Protein AF-A0A661NMM9-F1 (afdb_monomer)

Structure (mmCIF, N/CA/C/O backbone):
data_AF-A0A661NMM9-F1
#
_entry.id   AF-A0A661NMM9-F1
#
loop_
_atom_site.group_PDB
_atom_site.id
_atom_site.type_symbol
_atom_site.label_atom_id
_atom_site.label_alt_id
_atom_site.label_comp_id
_atom_site.label_asym_id
_atom_site.label_entity_id
_atom_site.label_seq_id
_atom_site.pdbx_PDB_ins_code
_atom_site.Cartn_x
_atom_site.Cartn_y
_atom_site.Cartn_z
_atom_site.occupancy
_atom_site.B_iso_or_equiv
_atom_site.auth_seq_id
_atom_site.auth_comp_id
_atom_site.auth_asym_id
_atom_site.auth_atom_id
_atom_site.pdbx_PDB_model_num
ATOM 1 N N . MET A 1 1 ? 2.163 -15.693 -20.173 1.00 77.44 1 MET A N 1
ATOM 2 C CA . MET A 1 1 ? 2.898 -14.976 -19.115 1.00 77.44 1 MET A CA 1
ATOM 3 C C . MET A 1 1 ? 3.856 -15.951 -18.454 1.00 77.44 1 MET A C 1
ATOM 5 O O . MET A 1 1 ? 3.401 -17.013 -18.047 1.00 77.44 1 MET A O 1
ATOM 9 N N . ILE A 1 2 ? 5.160 -15.659 -18.454 1.00 89.50 2 ILE A N 1
ATOM 10 C CA . ILE A 1 2 ? 6.196 -16.563 -17.909 1.00 89.50 2 ILE A CA 1
ATOM 11 C C . ILE A 1 2 ? 6.726 -16.113 -16.542 1.00 89.50 2 ILE A C 1
ATOM 13 O O . ILE A 1 2 ? 7.313 -16.920 -15.826 1.00 89.50 2 ILE A O 1
ATOM 17 N N . HIS A 1 3 ? 6.522 -14.840 -16.192 1.00 94.38 3 HIS A N 1
ATOM 18 C CA . HIS A 1 3 ? 6.860 -14.267 -14.897 1.00 94.38 3 HIS A CA 1
ATOM 19 C C . HIS A 1 3 ? 6.003 -13.025 -14.637 1.00 94.38 3 HIS A C 1
ATOM 21 O O . HIS A 1 3 ? 5.767 -12.258 -15.570 1.00 94.38 3 HIS A O 1
ATOM 27 N N . GLU A 1 4 ? 5.552 -12.840 -13.400 1.00 95.94 4 GLU A N 1
ATOM 28 C CA . GLU A 1 4 ? 4.813 -11.653 -12.960 1.00 95.94 4 GLU A CA 1
ATOM 29 C C . GLU A 1 4 ? 5.260 -11.269 -11.547 1.00 95.94 4 GLU A C 1
ATOM 31 O O . GLU A 1 4 ? 5.395 -12.129 -10.674 1.00 95.94 4 GLU A O 1
ATOM 36 N N . VAL A 1 5 ? 5.501 -9.978 -11.332 1.00 97.06 5 VAL A N 1
ATOM 37 C CA . VAL A 1 5 ? 5.900 -9.413 -10.040 1.00 97.06 5 VAL A CA 1
ATOM 38 C C . VAL A 1 5 ? 4.722 -8.635 -9.473 1.00 97.06 5 VAL A C 1
ATOM 40 O O . VAL A 1 5 ? 4.154 -7.800 -10.170 1.00 97.06 5 VAL A O 1
ATOM 43 N N . ASN A 1 6 ? 4.383 -8.885 -8.207 1.00 97.44 6 ASN A N 1
ATOM 44 C CA . ASN A 1 6 ? 3.242 -8.280 -7.515 1.00 97.44 6 ASN A CA 1
ATOM 45 C C . ASN A 1 6 ? 1.919 -8.436 -8.287 1.00 97.44 6 ASN A C 1
ATOM 47 O O . ASN A 1 6 ? 1.242 -7.440 -8.550 1.00 97.44 6 ASN A O 1
ATOM 51 N N . PRO A 1 7 ? 1.524 -9.675 -8.634 1.00 97.12 7 PRO A N 1
ATOM 52 C CA . PRO A 1 7 ? 0.256 -9.920 -9.311 1.00 97.12 7 PRO A CA 1
ATOM 53 C C . PRO A 1 7 ? -0.927 -9.414 -8.475 1.00 97.12 7 PRO A C 1
ATOM 55 O O . PRO A 1 7 ? -1.023 -9.685 -7.271 1.00 97.12 7 PRO A O 1
ATOM 58 N N . TYR A 1 8 ? -1.856 -8.708 -9.120 1.00 94.88 8 TYR A N 1
ATOM 59 C CA . TYR A 1 8 ? -3.091 -8.231 -8.497 1.00 94.88 8 TYR A CA 1
ATOM 60 C C . TYR A 1 8 ? -4.261 -9.145 -8.861 1.00 94.88 8 TYR A C 1
ATOM 62 O O . TYR A 1 8 ? -4.575 -9.343 -10.034 1.00 94.88 8 TYR A O 1
ATOM 70 N N . ASP A 1 9 ? -4.950 -9.684 -7.859 1.00 95.06 9 ASP A N 1
ATOM 71 C CA . ASP A 1 9 ? -6.145 -10.490 -8.076 1.00 95.06 9 ASP A CA 1
ATOM 72 C C . ASP A 1 9 ? -7.380 -9.584 -8.066 1.00 95.06 9 ASP A C 1
ATOM 74 O O . ASP A 1 9 ? -7.829 -9.122 -7.017 1.00 95.06 9 ASP A O 1
ATOM 78 N N . LEU A 1 10 ? -7.952 -9.332 -9.246 1.00 90.62 10 LEU A N 1
ATOM 79 C CA . LEU A 1 10 ? -9.173 -8.532 -9.395 1.00 90.62 10 LEU A CA 1
ATOM 80 C C . LEU A 1 10 ? -10.390 -9.177 -8.719 1.00 90.62 10 LEU A C 1
ATOM 82 O O . LEU A 1 10 ? -11.298 -8.471 -8.290 1.00 90.62 10 LEU A O 1
ATOM 86 N N . GLY A 1 11 ? -10.434 -10.505 -8.605 1.00 92.12 11 GLY A N 1
ATOM 87 C CA . GLY A 1 11 ? -11.502 -11.221 -7.913 1.00 92.12 11 GLY A CA 1
ATOM 88 C C . GLY A 1 11 ? -11.416 -11.037 -6.401 1.00 92.12 11 GLY A C 1
ATOM 89 O O . GLY A 1 11 ? -12.442 -10.855 -5.752 1.00 92.12 11 GLY A O 1
ATOM 90 N N . ALA A 1 12 ? -10.210 -10.999 -5.845 1.00 93.75 12 ALA A N 1
ATOM 91 C CA . ALA A 1 12 ? -9.977 -10.753 -4.432 1.00 93.75 12 ALA A CA 1
ATOM 92 C C . ALA A 1 12 ? -9.911 -9.258 -4.087 1.00 93.75 12 ALA A C 1
ATOM 94 O O . ALA A 1 12 ? -10.231 -8.903 -2.959 1.00 93.75 12 ALA A O 1
ATOM 95 N N . GLY A 1 13 ? -9.523 -8.379 -5.011 1.00 93.62 13 GLY A N 1
ATOM 96 C CA . GLY A 1 13 ? -9.307 -6.952 -4.754 1.00 93.62 13 GLY A CA 1
ATOM 97 C C . GLY A 1 13 ? -8.027 -6.653 -3.964 1.00 93.62 13 GLY A C 1
ATOM 98 O O . GLY A 1 13 ? -7.989 -5.679 -3.212 1.00 93.62 13 GLY A O 1
ATOM 99 N N . THR A 1 14 ? -7.002 -7.500 -4.089 1.00 95.50 14 THR A N 1
ATOM 100 C CA . THR A 1 14 ? -5.705 -7.337 -3.412 1.00 95.50 14 THR A CA 1
ATOM 101 C C . THR A 1 14 ? -4.573 -8.022 -4.184 1.00 95.50 14 THR A C 1
ATOM 103 O O . THR A 1 14 ? -4.815 -8.793 -5.114 1.00 95.50 14 THR A O 1
ATOM 106 N N . LEU A 1 15 ? -3.330 -7.741 -3.791 1.00 96.81 15 LEU A N 1
ATOM 107 C CA . LEU A 1 15 ? -2.142 -8.432 -4.280 1.00 96.81 15 LEU A CA 1
ATOM 108 C C . LEU A 1 15 ? -2.111 -9.884 -3.790 1.00 96.81 15 LEU A C 1
ATOM 110 O O . LEU A 1 15 ? -2.515 -10.195 -2.664 1.00 96.81 15 LEU A O 1
ATOM 114 N N . LYS A 1 16 ? -1.585 -10.776 -4.628 1.00 97.88 16 LYS A N 1
ATOM 115 C CA . LYS A 1 16 ? -1.334 -12.171 -4.251 1.00 97.88 16 LYS A CA 1
ATOM 116 C C . LYS A 1 16 ? 0.004 -12.283 -3.524 1.00 97.88 16 LYS A C 1
ATOM 118 O O . LYS A 1 16 ? 0.933 -11.517 -3.776 1.00 97.88 16 LYS A O 1
ATOM 123 N N . GLY A 1 17 ? 0.115 -13.275 -2.647 1.00 97.38 17 GLY A N 1
ATOM 124 C CA . GLY A 1 17 ? 1.359 -13.588 -1.946 1.00 97.38 17 GLY A CA 1
ATOM 125 C C . GLY A 1 17 ? 1.731 -12.629 -0.821 1.00 97.38 17 GLY A C 1
ATOM 126 O O . GLY A 1 17 ? 2.881 -12.655 -0.381 1.00 97.38 17 GLY A O 1
ATOM 127 N N . LEU A 1 18 ? 0.797 -11.804 -0.338 1.00 95.75 18 LEU A N 1
ATOM 128 C CA . LEU A 1 18 ? 1.056 -10.971 0.833 1.00 95.75 18 LEU A CA 1
ATOM 129 C C . LEU A 1 18 ? 1.287 -11.857 2.070 1.00 95.75 18 LEU A C 1
ATOM 131 O O . LEU A 1 18 ? 0.681 -12.928 2.191 1.00 95.75 18 LEU A O 1
ATOM 135 N N . PRO A 1 19 ? 2.123 -11.422 3.032 1.00 92.25 19 PRO A N 1
ATOM 136 C CA . PRO A 1 19 ? 2.298 -12.145 4.284 1.00 92.25 19 PRO A CA 1
ATOM 137 C C . PRO A 1 19 ? 0.955 -12.362 4.989 1.00 92.25 19 PRO A C 1
ATOM 139 O O . PRO A 1 19 ? 0.232 -11.401 5.249 1.00 92.25 19 PRO A O 1
ATOM 142 N N . LEU A 1 20 ? 0.647 -13.605 5.374 1.00 90.06 20 LEU A N 1
ATOM 143 C CA . LEU A 1 20 ? -0.627 -13.947 6.029 1.00 90.06 20 LEU A CA 1
ATOM 144 C C . LEU A 1 20 ? -0.844 -13.212 7.359 1.00 90.06 20 LEU A C 1
ATOM 146 O O . LEU A 1 20 ? -1.978 -13.028 7.783 1.00 90.06 20 LEU A O 1
ATOM 150 N N . SER A 1 21 ? 0.232 -12.764 8.011 1.00 84.81 21 SER A N 1
ATOM 151 C CA . SER A 1 21 ? 0.154 -11.918 9.205 1.00 84.81 21 SER A CA 1
ATOM 152 C C . SER A 1 21 ? -0.333 -10.492 8.916 1.00 84.81 21 SER A C 1
ATOM 154 O O . SER A 1 21 ? -0.735 -9.803 9.845 1.00 84.81 21 SER A O 1
ATOM 156 N N . LYS A 1 22 ? -0.255 -10.033 7.660 1.00 83.88 22 LYS A N 1
ATOM 157 C CA . LYS A 1 22 ? -0.739 -8.722 7.195 1.00 83.88 22 LYS A CA 1
ATOM 158 C C . LYS A 1 22 ? -2.062 -8.834 6.432 1.00 83.88 22 LYS A C 1
ATOM 160 O O . LYS A 1 22 ? -2.917 -7.972 6.576 1.00 83.88 22 LYS A O 1
ATOM 165 N N . SER A 1 23 ? -2.215 -9.878 5.617 1.00 91.50 23 SER A N 1
ATOM 166 C CA . SER A 1 23 ? -3.409 -10.134 4.805 1.00 91.50 23 SER A CA 1
ATOM 167 C C . SER A 1 23 ? -3.736 -11.632 4.836 1.00 91.50 23 SER A C 1
ATOM 169 O O . SER A 1 23 ? -3.271 -12.391 3.981 1.00 91.50 23 SER A O 1
ATOM 171 N N . PRO A 1 24 ? -4.516 -12.097 5.833 1.00 90.94 24 PRO A N 1
ATOM 172 C CA . PRO A 1 24 ? -4.877 -13.510 5.972 1.00 90.94 24 PRO A CA 1
ATOM 173 C C . PRO A 1 24 ? -5.629 -14.077 4.761 1.00 90.94 24 PRO A C 1
ATOM 175 O O . PRO A 1 24 ? -5.630 -15.286 4.547 1.00 90.94 24 PRO A O 1
ATOM 178 N N . ASN A 1 25 ? -6.268 -13.201 3.980 1.00 93.75 25 ASN A N 1
ATOM 179 C CA . ASN A 1 25 ? -7.079 -13.549 2.817 1.00 93.75 25 ASN A CA 1
ATOM 180 C C . ASN A 1 25 ? -6.390 -13.233 1.479 1.00 93.75 25 ASN A C 1
ATOM 182 O O . ASN A 1 25 ? -7.051 -13.263 0.437 1.00 93.75 25 ASN A O 1
ATOM 186 N N . SER A 1 26 ? -5.089 -12.920 1.482 1.00 96.31 26 SER A N 1
ATOM 187 C CA . SER A 1 26 ? -4.335 -12.744 0.240 1.00 96.31 26 SER A CA 1
ATOM 188 C C . SER A 1 26 ? -4.297 -14.063 -0.542 1.00 96.31 26 SER A C 1
ATOM 190 O O . SER A 1 26 ? -3.955 -15.107 0.028 1.00 96.31 26 SER A O 1
ATOM 192 N N . PRO A 1 27 ? -4.648 -14.060 -1.840 1.00 97.62 27 PRO A N 1
ATOM 193 C CA . PRO A 1 27 ? -4.554 -15.262 -2.653 1.00 97.62 27 PRO A CA 1
ATOM 194 C C . PRO A 1 27 ? -3.102 -15.759 -2.748 1.00 97.62 27 PRO A C 1
ATOM 196 O O . PRO A 1 27 ? -2.169 -14.952 -2.753 1.00 97.62 27 PRO A O 1
ATOM 199 N N . PRO A 1 28 ? -2.870 -17.077 -2.860 1.00 97.19 28 PRO A N 1
ATOM 200 C CA . PRO A 1 28 ? -1.524 -17.609 -3.031 1.00 97.19 28 PRO A CA 1
ATOM 201 C C . PRO A 1 28 ? -0.952 -17.243 -4.407 1.00 97.19 28 PRO A C 1
ATOM 203 O O . PRO A 1 28 ? -1.693 -17.131 -5.385 1.00 97.19 28 PRO A O 1
ATOM 206 N N . LEU A 1 29 ? 0.375 -17.126 -4.495 1.00 98.06 29 LEU A N 1
ATOM 207 C CA . LEU A 1 29 ? 1.084 -16.967 -5.768 1.00 98.06 29 LEU A CA 1
ATOM 208 C C . LEU A 1 29 ? 0.914 -18.213 -6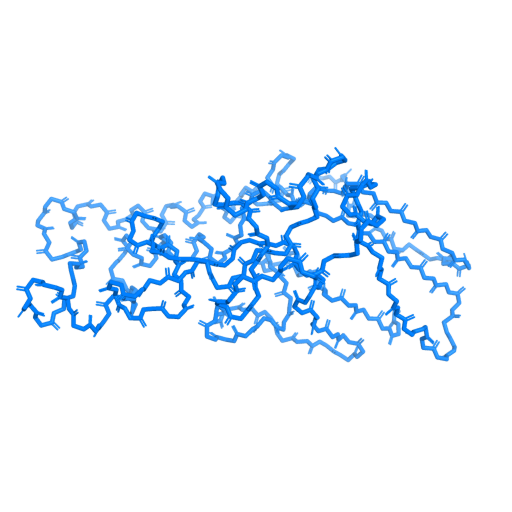.651 1.00 98.06 29 LEU A C 1
ATOM 210 O O . LEU A 1 29 ? 0.936 -19.350 -6.174 1.00 98.06 29 LEU A O 1
ATOM 214 N N . GLY A 1 30 ? 0.748 -17.982 -7.948 1.00 96.69 30 GLY A N 1
ATOM 215 C CA . GLY A 1 30 ? 0.760 -18.989 -9.000 1.00 96.69 30 GLY A CA 1
ATOM 216 C C . GLY A 1 30 ? 2.172 -19.335 -9.482 1.00 96.69 30 GLY A C 1
ATOM 217 O O . GLY A 1 30 ? 3.181 -18.827 -8.995 1.00 96.69 30 GLY A O 1
ATOM 218 N N . ALA A 1 31 ? 2.255 -20.219 -10.476 1.00 95.50 31 ALA A N 1
ATOM 219 C CA . ALA A 1 31 ? 3.530 -20.558 -11.101 1.00 95.50 31 ALA A CA 1
ATOM 220 C C . ALA A 1 31 ? 4.103 -19.352 -11.865 1.00 95.50 31 ALA A C 1
ATOM 222 O O . ALA A 1 31 ? 3.423 -18.776 -12.709 1.00 95.50 31 ALA A O 1
ATOM 223 N N . GLY A 1 32 ? 5.363 -19.004 -11.589 1.00 94.06 32 GLY A N 1
ATOM 224 C CA . GLY A 1 32 ? 6.040 -17.857 -12.206 1.00 94.06 32 GLY A CA 1
ATOM 225 C C . GLY A 1 32 ? 5.694 -16.505 -11.576 1.00 94.06 32 GLY A C 1
ATOM 226 O O . GLY A 1 32 ? 6.292 -15.504 -11.954 1.00 94.06 32 GLY A O 1
ATOM 227 N N . GLU A 1 33 ? 4.792 -16.461 -10.600 1.00 97.25 33 GLU A N 1
ATOM 228 C CA . GLU A 1 33 ? 4.456 -15.240 -9.872 1.00 97.25 33 GLU A CA 1
ATOM 229 C C . GLU A 1 33 ? 5.353 -15.063 -8.642 1.00 97.25 33 GLU A C 1
ATOM 231 O O . GLU A 1 33 ? 5.668 -16.029 -7.941 1.00 97.25 33 GLU A O 1
ATOM 236 N N . VAL A 1 34 ? 5.731 -13.821 -8.350 1.00 97.12 34 VAL A N 1
ATOM 237 C CA . VAL A 1 34 ? 6.461 -13.447 -7.133 1.00 97.12 34 VAL A CA 1
ATOM 238 C C . VAL A 1 34 ? 5.846 -12.209 -6.492 1.00 97.12 34 VAL A C 1
ATOM 240 O O . VAL A 1 34 ? 5.255 -11.372 -7.171 1.00 97.12 34 VAL A O 1
ATOM 243 N N . HIS A 1 35 ? 6.008 -12.089 -5.177 1.00 97.50 35 HIS A N 1
ATOM 244 C CA . HIS A 1 35 ? 5.684 -10.878 -4.435 1.00 97.50 35 HIS A CA 1
ATOM 245 C C . HIS A 1 35 ? 6.977 -10.214 -3.951 1.00 97.50 35 HIS A C 1
ATOM 247 O O . HIS A 1 35 ? 7.788 -10.857 -3.286 1.00 97.50 35 HIS A O 1
ATOM 253 N N . GLU A 1 36 ? 7.139 -8.934 -4.264 1.00 97.25 36 GLU A N 1
ATOM 254 C CA . GLU A 1 36 ? 8.294 -8.100 -3.939 1.00 97.25 36 GLU A CA 1
ATOM 255 C C . GLU A 1 36 ? 7.814 -6.861 -3.165 1.00 97.25 36 GLU A C 1
ATOM 257 O O . GLU A 1 36 ? 7.375 -5.868 -3.753 1.00 97.25 36 GLU A O 1
ATOM 262 N N . ASP A 1 37 ? 7.901 -6.913 -1.830 1.00 96.00 37 ASP A N 1
ATOM 263 C CA . ASP A 1 37 ? 7.455 -5.842 -0.918 1.00 96.00 37 ASP A CA 1
ATOM 264 C C . ASP A 1 37 ? 8.093 -4.458 -1.198 1.00 96.00 37 ASP A C 1
ATOM 266 O O . ASP A 1 37 ? 7.379 -3.456 -1.067 1.00 96.00 37 ASP A O 1
ATOM 270 N N . PRO A 1 38 ? 9.371 -4.344 -1.638 1.00 96.69 38 PRO A N 1
ATOM 271 C CA . PRO A 1 38 ? 9.947 -3.057 -2.043 1.00 96.69 38 PRO A CA 1
ATOM 272 C C . PRO A 1 38 ? 9.210 -2.379 -3.205 1.00 96.69 38 PRO A C 1
ATOM 274 O O . PRO A 1 38 ? 9.199 -1.155 -3.270 1.00 96.69 38 PRO A O 1
ATOM 277 N N . LEU A 1 39 ? 8.548 -3.156 -4.071 1.00 97.06 39 LEU A N 1
ATOM 278 C CA . LEU A 1 39 ? 7.765 -2.666 -5.214 1.00 97.06 39 LEU A CA 1
ATOM 279 C C . LEU A 1 39 ? 6.277 -2.480 -4.887 1.00 97.06 39 LEU A C 1
ATOM 281 O O . LEU A 1 39 ? 5.449 -2.300 -5.781 1.00 97.06 39 LEU A O 1
ATOM 285 N N . VAL A 1 40 ? 5.931 -2.515 -3.600 1.00 96.81 40 VAL A N 1
ATOM 286 C CA . VAL A 1 40 ? 4.645 -2.062 -3.075 1.00 96.81 40 VAL A CA 1
ATOM 287 C C . VAL A 1 40 ? 4.887 -0.762 -2.319 1.00 96.81 40 VAL A C 1
ATOM 289 O O . VAL A 1 40 ? 5.452 -0.765 -1.223 1.00 96.81 40 VAL A O 1
ATOM 292 N N . TYR A 1 41 ? 4.489 0.352 -2.931 1.00 97.44 41 TYR A N 1
ATOM 293 C CA . TYR A 1 41 ? 4.705 1.704 -2.417 1.00 97.44 41 TYR A CA 1
ATOM 294 C C . TYR A 1 41 ? 3.598 2.105 -1.441 1.00 97.44 41 TYR A C 1
ATOM 296 O O . TYR A 1 41 ? 2.487 2.446 -1.846 1.00 97.44 41 TYR A O 1
ATOM 304 N N . GLU A 1 42 ? 3.894 2.094 -0.146 1.00 96.12 42 GLU A N 1
ATOM 305 C CA . GLU A 1 42 ? 2.882 2.276 0.897 1.00 96.12 42 GLU A CA 1
ATOM 306 C C . GLU A 1 42 ? 3.460 2.883 2.181 1.00 96.12 42 GLU A C 1
ATOM 308 O O . GLU A 1 42 ? 4.672 3.046 2.338 1.00 96.12 42 GLU A O 1
ATOM 313 N N . VAL A 1 43 ? 2.567 3.196 3.124 1.00 95.62 43 VAL A N 1
ATOM 314 C CA . VAL A 1 43 ? 2.935 3.443 4.520 1.00 95.62 43 VAL A CA 1
ATOM 315 C C . VAL A 1 43 ? 2.421 2.288 5.363 1.00 95.62 43 VAL A C 1
ATOM 317 O O . VAL A 1 43 ? 1.215 2.087 5.466 1.00 95.62 43 VAL A O 1
ATOM 320 N N . GLY A 1 44 ? 3.332 1.572 6.012 1.00 94.69 44 GLY A N 1
ATOM 321 C CA . GLY A 1 44 ? 3.010 0.639 7.084 1.00 94.69 44 GLY A CA 1
ATOM 322 C C . GLY A 1 44 ? 3.230 1.317 8.428 1.00 94.69 44 GLY A C 1
ATOM 323 O O . GLY A 1 44 ? 4.339 1.773 8.705 1.00 94.69 44 GLY A O 1
ATOM 324 N N . GLN A 1 45 ? 2.203 1.387 9.269 1.00 95.50 45 GLN A N 1
ATOM 325 C CA . GLN A 1 45 ? 2.300 1.958 10.616 1.00 95.50 45 GLN A CA 1
ATOM 326 C C . GLN A 1 45 ? 2.635 0.889 11.658 1.00 95.50 45 GLN A C 1
ATOM 328 O O . GLN A 1 45 ? 2.361 -0.289 11.444 1.00 95.50 45 GLN A O 1
ATOM 333 N N . ALA A 1 46 ? 3.208 1.313 12.780 1.00 93.94 46 ALA A N 1
ATOM 334 C CA . ALA A 1 46 ? 3.457 0.495 13.962 1.00 93.94 46 ALA A CA 1
ATOM 335 C C . ALA A 1 46 ? 3.136 1.292 15.236 1.00 93.94 46 ALA A C 1
ATOM 337 O O . ALA A 1 46 ? 2.961 2.518 15.205 1.00 93.94 46 ALA A O 1
ATOM 338 N N . SER A 1 47 ? 3.000 0.587 16.355 1.00 92.06 47 SER A N 1
ATOM 339 C CA . SER A 1 47 ? 2.615 1.194 17.622 1.00 92.06 47 SER A CA 1
ATOM 340 C C . SER A 1 47 ? 3.330 0.550 18.803 1.00 92.06 47 SER A C 1
ATOM 342 O O . SER A 1 47 ? 2.942 -0.505 19.301 1.00 92.06 47 SER A O 1
ATOM 344 N N . SER A 1 48 ? 4.326 1.250 19.333 1.00 90.06 48 SER A N 1
ATOM 345 C CA . SER A 1 48 ? 4.954 0.944 20.620 1.00 90.06 48 SER A CA 1
ATOM 346 C C . SER A 1 48 ? 3.988 1.090 21.802 1.00 90.06 48 SER A C 1
ATOM 348 O O . SER A 1 48 ? 4.207 0.479 22.846 1.00 90.06 48 SER A O 1
ATOM 350 N N . LEU A 1 49 ? 2.894 1.844 21.632 1.00 87.25 49 LEU A N 1
ATOM 351 C CA . LEU A 1 49 ? 1.831 1.981 22.631 1.00 87.25 49 LEU A CA 1
ATOM 352 C C . LEU A 1 49 ? 1.031 0.683 22.819 1.00 87.25 49 LEU A C 1
ATOM 354 O O . LEU A 1 49 ? 0.632 0.369 23.936 1.00 87.25 49 LEU A O 1
ATOM 358 N N . THR A 1 50 ? 0.777 -0.043 21.731 1.00 85.25 50 THR A N 1
ATOM 359 C CA . THR A 1 50 ? -0.042 -1.271 21.718 1.00 85.25 50 THR A CA 1
ATOM 360 C C . THR A 1 50 ? 0.799 -2.541 21.555 1.00 85.25 50 THR A C 1
ATOM 362 O O . THR A 1 50 ? 0.302 -3.649 21.741 1.00 85.25 50 THR A O 1
ATOM 365 N N . GLY A 1 51 ? 2.086 -2.392 21.226 1.00 85.62 51 GLY A N 1
ATOM 366 C CA . GLY A 1 51 ? 2.994 -3.492 20.907 1.00 85.62 51 GLY A CA 1
ATOM 367 C C . GLY A 1 51 ? 2.820 -4.049 19.491 1.00 85.62 51 GLY A C 1
ATOM 368 O O . GLY A 1 51 ? 3.427 -5.067 19.158 1.00 85.62 51 GLY A O 1
ATOM 369 N N . GLU A 1 52 ? 2.004 -3.413 18.651 1.00 87.69 52 GLU A N 1
ATOM 370 C CA . GLU A 1 52 ? 1.724 -3.869 17.294 1.00 87.69 52 GLU A CA 1
ATOM 371 C C . GLU A 1 52 ? 2.854 -3.486 16.332 1.00 87.69 52 GLU A C 1
ATOM 373 O O . GLU A 1 52 ? 3.092 -2.311 16.046 1.00 87.69 52 GLU A O 1
ATOM 378 N N . ALA A 1 53 ? 3.531 -4.497 15.778 1.00 88.50 53 ALA A N 1
ATOM 379 C CA . ALA A 1 53 ? 4.559 -4.310 14.749 1.00 88.50 53 ALA A CA 1
ATOM 380 C C . ALA A 1 53 ? 3.988 -3.786 13.417 1.00 88.50 53 ALA A C 1
ATOM 382 O O . ALA A 1 53 ? 4.712 -3.186 12.625 1.00 88.50 53 ALA A O 1
ATOM 383 N N . HIS A 1 54 ? 2.694 -4.015 13.184 1.00 90.94 54 HIS A N 1
ATOM 384 C CA . HIS A 1 54 ? 1.913 -3.462 12.086 1.00 90.94 54 HIS A CA 1
ATOM 385 C C . HIS A 1 54 ? 0.518 -3.123 12.603 1.00 90.94 54 HIS A C 1
ATOM 387 O O . HIS A 1 54 ? -0.105 -3.975 13.232 1.00 90.94 54 HIS A O 1
ATOM 393 N N . THR A 1 55 ? 0.024 -1.916 12.336 1.00 91.56 55 THR A N 1
ATOM 394 C CA . THR A 1 55 ? -1.308 -1.498 12.790 1.00 91.56 55 THR A CA 1
ATOM 395 C C . THR A 1 55 ? -2.042 -0.668 11.744 1.00 91.56 55 THR A C 1
ATOM 397 O O . THR A 1 55 ? -1.424 0.088 10.993 1.00 91.56 55 THR A O 1
ATOM 400 N N . PHE A 1 56 ? -3.369 -0.789 11.726 1.00 93.88 56 PHE A N 1
ATOM 401 C CA . PHE A 1 56 ? -4.278 0.128 11.033 1.00 93.88 56 PHE A CA 1
ATOM 402 C C . PHE A 1 56 ? -5.010 1.069 12.008 1.00 93.88 56 PHE A C 1
ATOM 404 O O . PHE A 1 56 ? -5.820 1.898 11.585 1.00 93.88 56 PHE A O 1
ATOM 411 N N . HIS A 1 57 ? -4.697 1.008 13.308 1.00 92.25 57 HIS A N 1
ATOM 412 C CA . HIS A 1 57 ? -5.182 1.958 14.309 1.00 92.25 57 HIS A CA 1
ATOM 413 C C . HIS A 1 57 ? -4.440 3.293 14.177 1.00 92.25 57 HIS A C 1
ATOM 415 O O . HIS A 1 57 ? -3.573 3.618 14.984 1.00 92.25 57 HIS A O 1
ATOM 421 N N . ILE A 1 58 ? -4.788 4.097 13.166 1.00 91.19 58 ILE A N 1
ATOM 422 C CA . ILE A 1 58 ? -4.086 5.351 12.820 1.00 91.19 58 ILE A CA 1
ATOM 423 C C . ILE A 1 58 ? -3.938 6.295 14.025 1.00 91.19 58 ILE A C 1
ATOM 425 O O . ILE A 1 58 ? -2.910 6.947 14.177 1.00 91.19 58 ILE A O 1
ATOM 429 N N . ALA A 1 59 ? -4.946 6.357 14.901 1.00 90.94 59 ALA A N 1
ATOM 430 C CA . ALA A 1 59 ? -4.916 7.199 16.099 1.00 90.94 59 ALA A CA 1
ATOM 431 C C . ALA A 1 59 ? -3.956 6.692 17.195 1.00 90.94 59 ALA A C 1
ATOM 433 O O . ALA A 1 59 ? -3.542 7.475 18.046 1.00 90.94 59 ALA A O 1
ATOM 434 N N . LEU A 1 60 ? -3.627 5.397 17.188 1.00 90.56 60 LEU A N 1
ATOM 435 C CA . LEU A 1 60 ? -2.739 4.741 18.153 1.00 90.56 60 LEU A CA 1
ATOM 436 C C . LEU A 1 60 ? -1.352 4.442 17.567 1.00 90.56 60 LEU A C 1
ATOM 438 O O . LEU A 1 60 ? -0.472 3.970 18.290 1.00 90.56 60 LEU A O 1
ATOM 442 N N . ALA A 1 61 ? -1.143 4.706 16.276 1.00 93.25 61 ALA A N 1
ATOM 443 C CA . ALA A 1 61 ? 0.150 4.586 15.626 1.00 93.25 61 ALA A CA 1
ATOM 444 C C . ALA A 1 61 ? 1.140 5.592 16.229 1.00 93.25 61 ALA A C 1
ATOM 446 O O . ALA A 1 61 ? 0.887 6.797 16.255 1.00 93.25 61 ALA A O 1
ATOM 447 N N . THR A 1 62 ? 2.282 5.097 16.702 1.00 94.19 62 THR A N 1
ATOM 448 C CA . THR A 1 62 ? 3.353 5.935 17.266 1.00 94.19 62 THR A CA 1
ATOM 449 C C . THR A 1 62 ? 4.524 6.084 16.308 1.00 94.19 62 THR A C 1
ATOM 451 O O . THR A 1 62 ? 5.250 7.074 16.372 1.00 94.19 62 THR A O 1
ATOM 454 N N . GLU A 1 63 ? 4.680 5.142 15.378 1.00 94.75 63 GLU A N 1
ATOM 455 C CA . GLU A 1 63 ? 5.727 5.183 14.370 1.00 94.75 63 GLU A CA 1
ATOM 456 C C . GLU A 1 63 ? 5.285 4.564 13.035 1.00 94.75 63 GLU A C 1
ATOM 458 O O . GLU A 1 63 ? 4.174 4.058 12.860 1.00 94.75 63 GLU A O 1
ATOM 463 N N . ARG A 1 64 ? 6.181 4.642 12.051 1.00 96.12 64 ARG A N 1
ATOM 464 C CA . ARG A 1 64 ? 6.064 3.942 10.771 1.00 96.12 64 ARG A CA 1
ATOM 465 C C . ARG A 1 64 ? 6.971 2.716 10.835 1.00 96.12 64 ARG A C 1
ATOM 467 O O . ARG A 1 64 ? 8.102 2.815 11.291 1.00 96.12 64 ARG A O 1
ATOM 474 N N . TYR A 1 65 ? 6.486 1.575 10.367 1.00 95.88 65 TYR A N 1
ATOM 475 C CA . TYR A 1 65 ? 7.319 0.417 10.051 1.00 95.88 65 TYR A CA 1
ATOM 476 C C . TYR A 1 65 ? 7.922 0.537 8.645 1.00 95.88 65 TYR A C 1
ATOM 478 O O . TYR A 1 65 ? 9.062 0.142 8.403 1.00 95.88 65 TYR A O 1
ATOM 486 N N . LYS A 1 66 ? 7.149 1.091 7.710 1.00 97.06 66 LYS A N 1
ATOM 487 C CA . LYS A 1 66 ? 7.507 1.251 6.300 1.00 97.06 66 LYS A CA 1
ATOM 488 C C . LYS A 1 66 ? 6.943 2.571 5.788 1.00 97.06 66 LYS A C 1
ATOM 490 O O . LYS A 1 66 ? 5.805 2.911 6.094 1.00 97.06 66 LYS A O 1
ATOM 495 N N . ASP A 1 67 ? 7.732 3.304 5.024 1.00 97.69 67 ASP A N 1
ATOM 496 C CA . ASP A 1 67 ? 7.304 4.411 4.171 1.00 97.69 67 ASP A CA 1
ATOM 497 C C . ASP A 1 67 ? 8.301 4.479 3.016 1.00 97.69 67 ASP A C 1
ATOM 499 O O . ASP A 1 67 ? 9.351 5.112 3.130 1.00 97.69 67 ASP A O 1
ATOM 503 N N . ASN A 1 68 ? 7.999 3.739 1.952 1.00 97.69 68 ASN A N 1
ATOM 504 C CA . ASN A 1 68 ? 8.798 3.666 0.729 1.00 97.69 68 ASN A CA 1
ATOM 505 C C . ASN A 1 68 ? 8.106 4.373 -0.438 1.00 97.69 68 ASN A C 1
ATOM 507 O O . ASN A 1 68 ? 8.432 4.109 -1.587 1.00 97.69 68 ASN A O 1
ATOM 511 N N . ARG A 1 69 ? 7.119 5.238 -0.183 1.00 97.44 69 ARG A N 1
ATOM 512 C CA . ARG A 1 69 ? 6.429 5.945 -1.267 1.00 97.44 69 ARG A CA 1
ATOM 513 C C . ARG A 1 69 ? 7.421 6.802 -2.046 1.00 97.44 69 ARG A C 1
ATOM 515 O O . ARG A 1 69 ? 8.230 7.512 -1.447 1.00 97.44 69 ARG A O 1
ATOM 522 N N . ILE A 1 70 ? 7.300 6.764 -3.372 1.00 96.38 70 ILE A N 1
ATOM 523 C CA . ILE A 1 70 ? 8.141 7.543 -4.282 1.00 96.38 70 ILE A CA 1
ATOM 524 C C . ILE A 1 70 ? 8.048 9.030 -3.895 1.00 96.38 70 ILE A C 1
ATOM 526 O O . ILE A 1 70 ? 6.938 9.576 -3.810 1.00 96.38 70 ILE A O 1
ATOM 530 N N . PRO A 1 71 ? 9.183 9.694 -3.615 1.00 95.69 71 PRO A N 1
ATOM 531 C CA . PRO A 1 71 ? 9.183 11.069 -3.148 1.00 95.69 71 PRO A CA 1
ATOM 532 C C . PRO A 1 71 ? 8.694 12.021 -4.253 1.00 95.69 71 PRO A C 1
ATOM 534 O O . PRO A 1 71 ? 8.927 11.772 -5.435 1.00 95.69 71 PRO A O 1
ATOM 537 N N . PRO A 1 72 ? 8.058 13.154 -3.906 1.00 95.19 72 PRO A N 1
ATOM 538 C CA . PRO A 1 72 ? 7.751 14.192 -4.884 1.00 95.19 72 PRO A CA 1
ATOM 539 C C . PRO A 1 72 ? 9.016 14.733 -5.564 1.00 95.19 72 PRO A C 1
ATOM 541 O O . PRO A 1 72 ? 10.080 14.798 -4.950 1.00 95.19 72 PRO A O 1
ATOM 544 N N . LEU A 1 73 ? 8.876 15.220 -6.798 1.00 96.69 73 LEU A N 1
ATOM 545 C CA . LEU A 1 73 ? 9.949 15.907 -7.522 1.00 96.69 73 LEU A CA 1
ATOM 546 C C . LEU A 1 73 ? 10.572 17.030 -6.668 1.00 96.69 73 LEU A C 1
ATOM 548 O O . LEU A 1 73 ? 9.870 17.930 -6.197 1.00 96.69 73 LEU A O 1
ATOM 552 N N . GLY A 1 74 ? 11.896 16.995 -6.492 1.00 95.25 74 GLY A N 1
ATOM 553 C CA . GLY A 1 74 ? 12.643 17.978 -5.702 1.00 95.25 74 GLY A CA 1
ATOM 554 C C . GLY A 1 74 ? 12.565 17.780 -4.183 1.00 95.25 74 GLY A C 1
ATOM 555 O O . GLY A 1 74 ? 12.762 18.742 -3.429 1.00 95.25 74 GLY A O 1
ATOM 556 N N . PHE A 1 75 ? 12.267 16.566 -3.711 1.00 97.38 75 PHE A N 1
ATOM 557 C CA . PHE A 1 75 ? 12.220 16.256 -2.286 1.00 97.38 75 PHE A CA 1
ATOM 558 C C . PHE A 1 75 ? 13.570 16.520 -1.603 1.00 97.38 75 PHE A C 1
ATOM 560 O O . PHE A 1 75 ? 14.623 16.036 -2.016 1.00 97.38 75 PHE A O 1
ATOM 567 N N . ARG A 1 76 ? 13.548 17.296 -0.515 1.00 97.00 76 ARG A N 1
ATOM 568 C CA . ARG A 1 76 ? 14.757 17.694 0.220 1.00 97.00 76 ARG A CA 1
ATOM 569 C C . ARG A 1 76 ? 14.977 16.771 1.409 1.00 97.00 76 ARG A C 1
ATOM 571 O O . ARG A 1 76 ? 14.567 17.090 2.524 1.00 97.00 76 ARG A O 1
ATOM 578 N N . ILE A 1 77 ? 15.658 15.650 1.173 1.00 97.44 77 ILE A N 1
ATOM 579 C CA . ILE A 1 77 ? 15.888 14.625 2.202 1.00 97.44 77 ILE A CA 1
ATOM 580 C C . ILE A 1 77 ? 16.583 15.172 3.462 1.00 97.44 77 ILE A C 1
ATOM 582 O O . ILE A 1 77 ? 16.216 14.808 4.575 1.00 97.44 77 ILE A O 1
ATOM 586 N N . ASN A 1 78 ? 17.485 16.148 3.315 1.00 97.00 78 ASN A N 1
ATOM 587 C CA . ASN A 1 78 ? 18.177 16.784 4.444 1.00 97.00 78 ASN A CA 1
ATOM 588 C C . ASN A 1 78 ? 17.243 17.568 5.391 1.00 97.00 78 ASN A C 1
ATOM 590 O O . ASN A 1 78 ? 17.623 17.852 6.523 1.00 97.00 78 ASN A O 1
ATOM 594 N N . GLU A 1 79 ? 16.033 17.931 4.951 1.00 97.00 79 GLU A N 1
ATOM 595 C CA . GLU A 1 79 ? 15.015 18.592 5.781 1.00 97.00 79 GLU A CA 1
ATOM 596 C C . GLU A 1 79 ? 13.941 17.621 6.300 1.00 97.00 79 GLU A C 1
ATOM 598 O O . GLU A 1 79 ? 13.076 18.024 7.080 1.00 97.00 79 GLU A O 1
ATOM 603 N N . ALA A 1 80 ? 13.954 16.360 5.854 1.00 96.38 80 ALA A N 1
ATOM 604 C CA . ALA A 1 80 ? 12.850 15.427 6.057 1.00 96.38 80 ALA A CA 1
ATOM 605 C C . ALA A 1 80 ? 12.681 15.009 7.524 1.00 96.38 80 ALA A C 1
ATOM 607 O O . ALA A 1 80 ? 11.549 14.953 8.006 1.00 96.38 80 ALA A O 1
ATOM 608 N N . ALA A 1 81 ? 13.785 14.799 8.249 1.00 96.12 81 ALA A N 1
ATOM 609 C CA . ALA A 1 81 ? 13.760 14.415 9.662 1.00 96.12 81 ALA A CA 1
ATOM 610 C C . ALA A 1 81 ? 13.085 15.484 10.538 1.00 96.12 81 ALA A C 1
ATOM 612 O O . ALA A 1 81 ? 12.193 15.186 11.328 1.00 96.12 81 ALA A O 1
ATOM 613 N N . ALA A 1 82 ? 13.414 16.764 10.321 1.00 97.00 82 ALA A N 1
ATOM 614 C CA . ALA A 1 82 ? 12.796 17.883 11.041 1.00 97.00 82 ALA A CA 1
ATOM 615 C C . ALA A 1 82 ? 11.288 18.034 10.757 1.00 97.00 82 ALA A C 1
ATOM 617 O O . ALA A 1 82 ? 10.580 18.707 11.502 1.00 97.00 82 ALA A O 1
ATOM 618 N N . ARG A 1 83 ? 10.801 17.423 9.671 1.00 95.31 83 ARG A N 1
ATOM 619 C CA . ARG A 1 83 ? 9.398 17.430 9.244 1.00 95.31 83 ARG A CA 1
ATOM 620 C C . ARG A 1 83 ? 8.691 16.096 9.501 1.00 95.31 83 ARG A C 1
ATOM 622 O O . ARG A 1 83 ? 7.508 16.004 9.199 1.00 95.31 83 ARG A O 1
ATOM 629 N N . LEU A 1 84 ? 9.389 15.093 10.044 1.00 93.06 84 LEU A N 1
ATOM 630 C CA . LEU A 1 84 ? 8.882 13.736 10.286 1.00 93.06 84 LEU A CA 1
ATOM 631 C C . LEU A 1 84 ? 8.363 13.032 9.017 1.00 93.06 84 LEU A C 1
ATOM 633 O O . LEU A 1 84 ? 7.418 12.249 9.070 1.00 93.06 84 LEU A O 1
ATOM 637 N N . ILE A 1 85 ? 8.989 13.314 7.872 1.00 94.69 85 ILE A N 1
ATOM 638 C CA . ILE A 1 85 ? 8.613 12.761 6.556 1.00 94.69 85 ILE A CA 1
ATOM 639 C C . ILE A 1 85 ? 9.757 12.002 5.882 1.00 94.69 85 ILE A C 1
ATOM 641 O O . ILE A 1 85 ? 9.718 11.771 4.678 1.00 94.69 85 ILE A O 1
ATOM 645 N N . GLU A 1 86 ? 10.806 11.643 6.621 1.00 96.06 86 GLU A N 1
ATOM 646 C CA . GLU A 1 86 ? 11.849 10.772 6.070 1.00 96.06 86 GLU A CA 1
ATOM 647 C C . GLU A 1 86 ? 11.279 9.390 5.723 1.00 96.06 86 GLU A C 1
ATOM 649 O O . GLU A 1 86 ? 10.366 8.939 6.431 1.00 96.06 86 GLU A O 1
ATOM 654 N N . PRO A 1 87 ? 11.779 8.723 4.665 1.00 97.81 87 PRO A N 1
ATOM 655 C CA . PRO A 1 87 ? 11.441 7.334 4.391 1.00 97.81 87 PRO A CA 1
ATOM 656 C C . PRO A 1 87 ? 11.784 6.443 5.577 1.00 97.81 87 PRO A C 1
ATOM 658 O O . PRO A 1 87 ? 12.690 6.736 6.363 1.00 97.81 87 PRO A O 1
ATOM 661 N N . VAL A 1 88 ? 11.054 5.345 5.702 1.00 98.12 88 VAL A N 1
ATOM 662 C CA . VAL A 1 88 ? 11.222 4.395 6.801 1.00 98.12 88 VAL A CA 1
ATOM 663 C C . VAL A 1 88 ? 11.230 2.988 6.237 1.00 98.12 88 VAL A C 1
ATOM 665 O O . VAL A 1 88 ? 10.411 2.648 5.386 1.00 98.12 88 VAL A O 1
ATOM 668 N N . TRP A 1 89 ? 12.143 2.156 6.722 1.00 97.56 89 TRP A N 1
ATOM 669 C CA . TRP A 1 89 ? 12.223 0.756 6.332 1.00 97.56 89 TRP A CA 1
ATOM 670 C C . TRP A 1 89 ? 12.536 -0.115 7.543 1.00 97.56 89 TRP A C 1
ATOM 672 O O . TRP A 1 89 ? 13.440 0.195 8.320 1.00 97.56 89 TRP A O 1
ATOM 682 N N . GLY A 1 90 ? 11.772 -1.193 7.735 1.00 94.94 90 GLY A N 1
ATOM 683 C CA . GLY A 1 90 ? 11.950 -2.100 8.873 1.00 94.94 90 GLY A CA 1
ATOM 684 C C . GLY A 1 90 ? 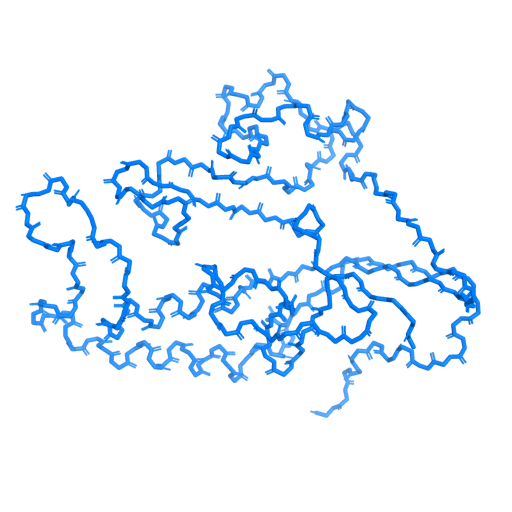11.847 -1.410 10.240 1.00 94.94 90 GLY A C 1
ATOM 685 O O . GLY A 1 90 ? 12.565 -1.775 11.167 1.00 94.94 90 GLY A O 1
ATOM 686 N N . GLY A 1 91 ? 11.012 -0.373 10.356 1.00 95.25 91 GLY A N 1
ATOM 687 C CA . GLY A 1 91 ? 10.821 0.411 11.581 1.00 95.25 91 GLY A CA 1
ATOM 688 C C . GLY A 1 91 ? 11.910 1.440 11.874 1.00 95.25 91 GLY A C 1
ATOM 689 O O . GLY A 1 91 ? 11.882 2.057 12.934 1.00 95.25 91 GLY A O 1
ATOM 690 N N . SER A 1 92 ? 12.865 1.641 10.963 1.00 96.12 92 SER A N 1
ATOM 691 C CA . SER A 1 92 ? 13.956 2.601 11.145 1.00 96.12 92 SER A CA 1
ATOM 692 C C . SER A 1 92 ? 13.960 3.674 10.055 1.00 96.12 92 SER A C 1
ATOM 694 O O . SER A 1 92 ? 13.714 3.355 8.887 1.00 96.12 92 SER A O 1
ATOM 696 N N . PRO A 1 93 ? 14.274 4.936 10.399 1.00 97.56 93 PRO A N 1
ATOM 697 C CA . PRO A 1 93 ? 14.600 5.964 9.421 1.00 97.56 93 PRO A CA 1
ATOM 698 C C . PRO A 1 93 ? 15.577 5.477 8.348 1.00 97.56 93 PRO A C 1
ATOM 700 O O . PRO A 1 93 ? 16.647 4.954 8.662 1.00 97.56 93 PRO A O 1
ATOM 703 N N . ALA A 1 94 ? 15.215 5.666 7.083 1.00 97.88 94 ALA A N 1
ATOM 704 C CA . ALA A 1 94 ? 15.968 5.185 5.932 1.00 97.88 94 ALA A CA 1
ATOM 705 C C . ALA A 1 94 ? 16.211 6.318 4.918 1.00 97.88 94 ALA A C 1
ATOM 707 O O . ALA A 1 94 ? 15.760 6.241 3.777 1.00 97.88 94 ALA A O 1
ATOM 708 N N . PRO A 1 95 ? 16.951 7.386 5.274 1.00 97.31 95 PRO A N 1
ATOM 709 C CA . PRO A 1 95 ? 17.178 8.506 4.361 1.00 97.31 95 PRO A CA 1
ATOM 710 C C . PRO A 1 95 ? 17.969 8.119 3.104 1.00 97.31 95 PRO A C 1
ATOM 712 O O . PRO A 1 95 ? 17.923 8.843 2.117 1.00 97.31 95 PRO A O 1
ATOM 715 N N . GLY A 1 96 ? 18.670 6.984 3.113 1.00 96.88 96 GLY A N 1
ATOM 716 C CA . GLY A 1 96 ? 19.332 6.417 1.937 1.00 96.88 96 GLY A CA 1
ATOM 717 C C . GLY A 1 96 ? 18.486 5.421 1.142 1.00 96.88 96 GLY A C 1
ATOM 718 O O . GLY A 1 96 ? 19.064 4.719 0.323 1.00 96.88 96 GLY A O 1
ATOM 719 N N . TYR A 1 97 ? 17.176 5.303 1.410 1.00 97.50 97 TYR A N 1
ATOM 720 C CA . TYR A 1 97 ? 16.301 4.383 0.672 1.00 97.50 97 TYR A CA 1
ATOM 721 C C . TYR A 1 97 ? 16.269 4.715 -0.823 1.00 97.50 97 TYR A C 1
ATOM 723 O O . TYR A 1 97 ? 16.377 3.820 -1.648 1.00 97.50 97 TYR A O 1
ATOM 731 N N . PHE A 1 98 ? 16.216 6.010 -1.142 1.00 98.06 98 PHE A N 1
ATOM 732 C CA . PHE A 1 98 ? 16.431 6.527 -2.488 1.00 98.06 98 PHE A CA 1
ATOM 733 C C . PHE A 1 98 ? 17.793 7.223 -2.583 1.00 98.06 98 PHE A C 1
ATOM 735 O O . PHE A 1 98 ? 18.332 7.756 -1.605 1.00 98.06 98 PHE A O 1
ATOM 742 N N . THR A 1 99 ? 18.351 7.259 -3.784 1.00 97.56 99 THR A N 1
ATOM 743 C CA . THR A 1 99 ? 19.537 8.035 -4.137 1.00 97.56 99 THR A CA 1
ATOM 744 C C . THR A 1 99 ? 19.229 9.534 -4.199 1.00 97.56 99 THR A C 1
ATOM 746 O O . THR A 1 99 ? 18.085 9.979 -4.302 1.00 97.56 99 THR A O 1
ATOM 749 N N . GLY A 1 100 ? 20.276 10.366 -4.195 1.00 96.81 100 GLY A N 1
ATOM 750 C CA . GLY A 1 100 ? 20.117 11.814 -4.378 1.00 96.81 100 GLY A CA 1
ATOM 751 C C . GLY A 1 100 ? 19.473 12.198 -5.718 1.00 96.81 100 GLY A C 1
ATOM 752 O O . GLY A 1 100 ? 18.760 13.198 -5.777 1.00 96.81 100 GLY A O 1
ATOM 753 N N . ALA A 1 101 ? 19.698 11.406 -6.773 1.00 97.75 101 ALA A N 1
ATOM 754 C CA . ALA A 1 101 ? 19.089 11.622 -8.084 1.00 97.75 101 ALA A CA 1
ATOM 755 C C . ALA A 1 101 ? 17.587 11.304 -8.065 1.00 97.75 101 ALA A C 1
ATOM 757 O O . ALA A 1 101 ? 16.797 12.102 -8.560 1.00 97.75 101 ALA A O 1
ATOM 758 N N . GLU A 1 102 ? 17.195 10.209 -7.415 1.00 98.12 102 GLU A N 1
ATOM 759 C CA . GLU A 1 102 ? 15.795 9.816 -7.223 1.00 98.12 102 GLU A CA 1
ATOM 760 C C . GLU A 1 102 ? 15.024 10.818 -6.362 1.00 98.12 102 GLU A C 1
ATOM 762 O O . GLU A 1 102 ? 13.940 11.246 -6.750 1.00 98.12 102 GLU A O 1
ATOM 767 N N . TYR A 1 103 ? 15.598 11.309 -5.256 1.00 97.88 103 TYR A N 1
ATOM 768 C CA . TYR A 1 103 ? 14.970 12.388 -4.480 1.00 97.88 103 TYR A CA 1
ATOM 769 C C . TYR A 1 103 ? 14.810 13.682 -5.284 1.00 97.88 103 TYR A C 1
ATOM 771 O O . TYR A 1 103 ? 13.779 14.353 -5.198 1.00 97.88 103 TYR A O 1
ATOM 779 N N . ALA A 1 104 ? 15.830 14.057 -6.061 1.00 96.88 104 ALA A N 1
ATOM 780 C CA . ALA A 1 104 ? 15.773 15.253 -6.890 1.00 96.88 104 ALA A CA 1
ATOM 781 C C . ALA A 1 104 ? 14.761 15.105 -8.036 1.00 96.88 104 ALA A C 1
ATOM 783 O O . ALA A 1 104 ? 14.065 16.070 -8.345 1.00 96.88 104 ALA A O 1
ATOM 784 N N . GLY A 1 105 ? 14.677 13.918 -8.641 1.00 97.19 105 GLY A N 1
ATOM 785 C CA . GLY A 1 105 ? 13.859 13.614 -9.814 1.00 97.19 105 GLY A CA 1
ATOM 786 C C . GLY A 1 105 ? 12.448 13.103 -9.515 1.00 97.19 105 GLY A C 1
ATOM 787 O O . GLY A 1 105 ? 11.611 13.123 -10.410 1.00 97.19 105 GLY A O 1
ATOM 788 N N . GLY A 1 106 ? 12.165 12.687 -8.281 1.00 96.31 106 GLY A N 1
ATOM 789 C CA . GLY A 1 106 ? 10.866 12.153 -7.872 1.00 96.31 106 GLY A CA 1
ATOM 790 C C . GLY A 1 106 ? 10.508 10.825 -8.542 1.00 96.31 106 GLY A C 1
ATOM 791 O O . GLY A 1 106 ? 9.400 10.678 -9.054 1.00 96.31 106 GLY A O 1
ATOM 792 N N . TYR A 1 107 ? 11.454 9.889 -8.589 1.00 96.31 107 TYR A N 1
ATOM 793 C CA . TYR A 1 107 ? 11.276 8.556 -9.169 1.00 96.31 107 TYR A CA 1
ATOM 794 C C . TYR A 1 107 ? 11.958 7.491 -8.302 1.00 96.31 107 TYR A C 1
ATOM 796 O O . TYR A 1 107 ? 12.701 7.830 -7.385 1.00 96.31 107 TYR A O 1
ATOM 804 N N . ASP 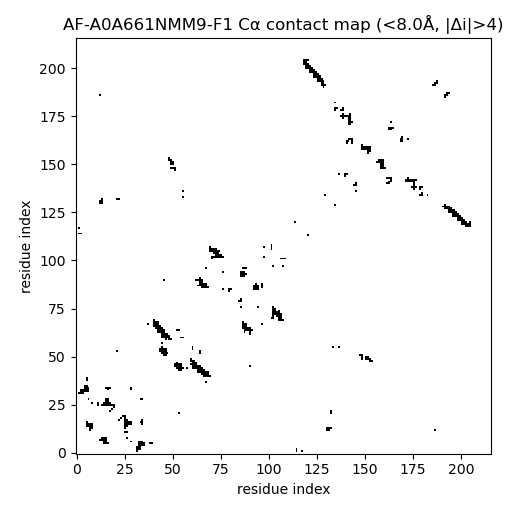A 1 108 ? 11.688 6.225 -8.606 1.00 96.69 108 ASP A N 1
ATOM 805 C CA . ASP A 1 108 ? 12.374 5.052 -8.061 1.00 96.69 108 ASP A CA 1
ATOM 806 C C . ASP A 1 108 ? 12.956 4.246 -9.231 1.00 96.69 108 ASP A C 1
ATOM 808 O O . ASP A 1 108 ? 12.243 3.951 -10.196 1.00 96.69 108 ASP A O 1
ATOM 812 N N . GLU A 1 109 ? 14.258 3.968 -9.206 1.00 96.25 109 GLU A N 1
ATOM 813 C CA . GLU A 1 109 ? 14.957 3.181 -10.218 1.00 96.25 109 GLU A CA 1
ATOM 814 C C . GLU A 1 109 ? 14.978 1.706 -9.822 1.00 96.25 109 GLU A C 1
ATOM 816 O O . GLU A 1 109 ? 15.704 1.268 -8.931 1.00 96.25 109 GLU A O 1
ATOM 821 N N . VAL A 1 110 ? 14.212 0.905 -10.558 1.00 94.19 110 VAL A N 1
ATOM 822 C CA . VAL A 1 110 ? 14.054 -0.522 -10.283 1.00 94.19 110 VAL A CA 1
ATOM 823 C C . VAL A 1 110 ? 14.766 -1.352 -11.346 1.00 94.19 110 VAL A C 1
ATOM 825 O O . VAL A 1 110 ? 14.577 -1.151 -12.546 1.00 94.19 110 VAL A O 1
ATOM 828 N N . GLN A 1 111 ? 15.550 -2.337 -10.905 1.00 94.19 111 GLN A N 1
ATOM 829 C CA . GLN A 1 111 ? 16.204 -3.310 -11.781 1.00 94.19 111 GLN A CA 1
ATOM 830 C C . GLN A 1 111 ? 15.610 -4.702 -11.571 1.00 94.19 111 GLN A C 1
ATOM 832 O O . GLN A 1 111 ? 15.695 -5.267 -10.483 1.00 94.19 111 GLN A O 1
ATOM 837 N N . LEU A 1 112 ? 15.046 -5.273 -12.636 1.00 91.62 112 LEU A N 1
ATOM 838 C CA . LEU A 1 112 ? 14.504 -6.631 -12.651 1.00 91.62 112 LEU A CA 1
ATOM 839 C C . LEU A 1 112 ? 15.199 -7.471 -13.722 1.00 91.62 112 LEU A C 1
ATOM 841 O O . LEU A 1 112 ? 15.581 -6.976 -14.782 1.00 91.62 112 LEU A O 1
ATOM 845 N N . SER A 1 113 ? 15.349 -8.766 -13.445 1.00 91.19 113 SER A N 1
ATOM 846 C CA . SER A 1 113 ? 15.876 -9.720 -14.421 1.00 91.19 113 SER A CA 1
ATOM 847 C C . SER A 1 113 ? 14.756 -10.213 -15.328 1.00 91.19 113 SER A C 1
ATOM 849 O O . SER A 1 113 ? 13.762 -10.754 -14.851 1.00 91.19 113 SER A O 1
ATOM 851 N N . VAL A 1 114 ? 14.934 -10.072 -16.640 1.00 90.44 114 VAL A N 1
ATOM 852 C CA . VAL A 1 114 ? 13.998 -10.626 -17.623 1.00 90.44 114 VAL A CA 1
ATOM 853 C C . VAL A 1 114 ? 14.264 -12.131 -17.767 1.00 90.44 114 VAL A C 1
ATOM 855 O O . VAL A 1 114 ? 15.397 -12.509 -18.087 1.00 90.44 114 VAL A O 1
ATOM 858 N N . PRO A 1 115 ? 13.268 -13.007 -17.544 1.00 89.69 115 PRO A N 1
ATOM 859 C CA . PRO A 1 115 ? 13.450 -14.444 -17.712 1.00 89.69 115 PRO A CA 1
ATOM 860 C C . PRO A 1 115 ? 13.822 -14.813 -19.152 1.00 89.69 115 PRO A C 1
ATOM 862 O O . PRO A 1 115 ? 13.354 -14.208 -20.118 1.00 89.69 115 PRO A O 1
ATOM 865 N N . SER A 1 116 ? 14.631 -15.862 -19.311 1.00 91.56 116 SER A N 1
ATOM 866 C CA . SER A 1 116 ? 14.961 -16.399 -20.633 1.00 91.56 116 SER A CA 1
ATOM 867 C C . SER A 1 116 ? 13.700 -16.848 -21.374 1.00 91.56 116 SER A C 1
ATOM 869 O O . SER A 1 116 ? 12.890 -17.584 -20.808 1.00 91.56 1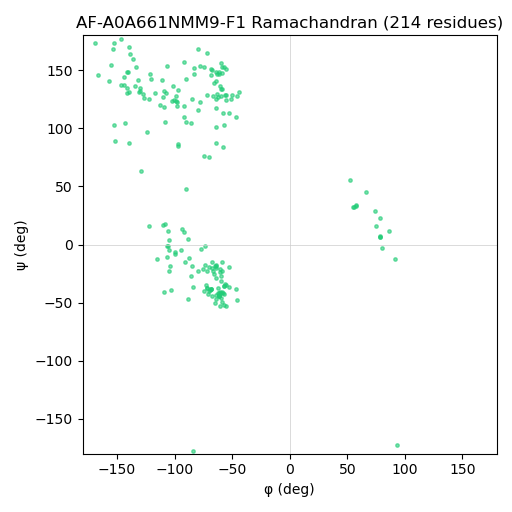16 SER A O 1
ATOM 871 N N . GLY A 1 117 ? 13.579 -16.473 -22.648 1.00 89.62 117 GLY A N 1
ATOM 872 C CA . GLY A 1 117 ? 12.421 -16.814 -23.478 1.00 89.62 117 GLY A CA 1
ATOM 873 C C . GLY A 1 117 ? 11.242 -15.844 -23.356 1.00 89.62 117 GLY A C 1
ATOM 874 O O . GLY A 1 117 ? 10.164 -16.176 -23.829 1.00 89.62 117 GLY A O 1
ATOM 875 N N . ALA A 1 118 ? 11.423 -14.674 -22.729 1.00 91.12 118 ALA A N 1
ATOM 876 C CA . ALA A 1 118 ? 10.455 -13.581 -22.808 1.00 91.12 118 ALA A CA 1
ATOM 877 C C . ALA A 1 118 ? 10.474 -12.926 -24.200 1.00 91.12 118 ALA A C 1
ATOM 879 O O . ALA A 1 118 ? 11.532 -12.495 -24.660 1.00 91.12 118 ALA A O 1
ATOM 880 N N . ASP A 1 119 ? 9.303 -12.788 -24.823 1.00 92.06 119 ASP A N 1
ATOM 881 C CA . ASP A 1 119 ? 9.124 -12.046 -26.083 1.00 92.06 119 ASP A CA 1
ATOM 882 C C . ASP A 1 119 ? 8.932 -10.530 -25.858 1.00 92.06 119 ASP A C 1
ATOM 884 O O . ASP A 1 119 ? 9.153 -9.713 -26.757 1.00 92.06 119 ASP A O 1
ATOM 888 N N . GLY A 1 120 ? 8.568 -10.138 -24.632 1.00 91.44 120 GLY A N 1
ATOM 889 C CA . GLY A 1 120 ? 8.403 -8.750 -24.217 1.00 91.44 120 GLY A CA 1
ATOM 890 C C . GLY A 1 120 ? 8.230 -8.585 -22.706 1.00 91.44 120 GLY A C 1
ATOM 891 O O . GLY A 1 120 ? 8.124 -9.562 -21.963 1.00 91.44 120 GLY A O 1
ATOM 892 N N . VAL A 1 121 ? 8.220 -7.329 -22.264 1.00 93.12 121 VAL A N 1
ATOM 893 C CA . VAL A 1 121 ? 8.013 -6.896 -20.878 1.00 93.12 121 VAL A CA 1
ATOM 894 C C . VAL A 1 121 ? 6.950 -5.807 -20.864 1.00 93.12 121 VAL A C 1
ATOM 896 O O . VAL A 1 121 ? 7.006 -4.867 -21.658 1.00 93.12 121 VAL A O 1
ATOM 899 N N . GLU A 1 122 ? 6.020 -5.920 -19.924 1.00 94.38 122 GLU A N 1
ATOM 900 C CA . GLU A 1 122 ? 5.079 -4.869 -19.559 1.00 94.38 122 GLU A CA 1
ATOM 901 C C . GLU A 1 122 ? 5.346 -4.473 -18.106 1.00 94.38 122 GLU A C 1
ATOM 903 O O . GLU A 1 122 ? 5.442 -5.336 -17.234 1.00 94.38 122 GLU A O 1
ATOM 908 N N . ALA A 1 123 ? 5.481 -3.175 -17.849 1.00 94.38 123 ALA A N 1
ATOM 909 C CA . ALA A 1 123 ? 5.565 -2.636 -16.500 1.00 94.38 123 ALA A CA 1
ATOM 910 C C . ALA A 1 123 ? 4.507 -1.548 -16.329 1.00 94.38 123 ALA A C 1
ATOM 912 O O . ALA A 1 123 ? 4.450 -0.597 -17.112 1.00 94.38 123 ALA A O 1
ATOM 913 N N . SER A 1 124 ? 3.690 -1.696 -15.290 1.00 95.50 124 SER A N 1
ATOM 914 C CA . SER A 1 124 ? 2.533 -0.848 -15.016 1.00 95.50 124 SER A CA 1
ATOM 915 C C . SER A 1 124 ? 2.572 -0.393 -13.560 1.00 95.50 124 SER A C 1
ATOM 917 O O . SER A 1 124 ? 2.740 -1.211 -12.658 1.00 95.50 124 SER A O 1
ATOM 919 N N . LEU A 1 125 ? 2.402 0.908 -13.320 1.00 95.56 125 LEU A N 1
ATOM 920 C CA . LEU A 1 125 ? 2.238 1.461 -11.974 1.00 95.56 125 LEU A CA 1
ATOM 921 C C . LEU A 1 125 ? 0.764 1.762 -11.738 1.00 95.56 125 LEU A C 1
ATOM 923 O O . LEU A 1 125 ? 0.170 2.554 -12.472 1.00 95.56 125 LEU A O 1
ATOM 927 N N . TYR A 1 126 ? 0.196 1.179 -10.688 1.00 96.00 126 TYR A N 1
ATOM 928 C CA . TYR A 1 126 ? -1.181 1.421 -10.276 1.00 96.00 126 TYR A CA 1
ATOM 929 C C . TYR A 1 126 ? -1.239 2.191 -8.957 1.00 96.00 126 TYR A C 1
ATOM 931 O O . TYR A 1 126 ? -0.475 1.926 -8.032 1.00 96.00 126 TYR A O 1
ATOM 939 N N . TYR A 1 127 ? -2.198 3.108 -8.857 1.00 94.75 127 TYR A N 1
ATOM 940 C CA . TYR A 1 127 ? -2.609 3.724 -7.602 1.00 94.75 127 TYR A CA 1
ATOM 941 C C . TYR A 1 127 ? -3.867 3.038 -7.076 1.00 94.75 127 TYR A C 1
ATOM 943 O O . TYR A 1 127 ? -4.894 3.011 -7.756 1.00 94.75 127 TYR A O 1
ATOM 951 N N . GLN A 1 128 ? -3.811 2.517 -5.853 1.00 92.69 128 GLN A N 1
ATOM 952 C CA . GLN A 1 128 ? -4.972 1.949 -5.175 1.00 92.69 128 GLN A CA 1
ATOM 953 C C . GLN A 1 128 ? -5.568 2.973 -4.206 1.00 92.69 128 GLN A C 1
ATOM 955 O O . GLN A 1 128 ? -4.868 3.532 -3.365 1.00 92.69 128 GLN A O 1
ATOM 960 N N . THR A 1 129 ? -6.876 3.209 -4.315 1.00 88.88 129 THR A N 1
ATOM 961 C CA . THR A 1 129 ? -7.584 4.192 -3.477 1.00 88.88 129 THR A CA 1
ATOM 962 C C . THR A 1 129 ? -7.797 3.694 -2.048 1.00 88.88 129 THR A C 1
ATOM 964 O O . THR A 1 129 ? -7.645 4.451 -1.091 1.00 88.88 129 THR A O 1
ATOM 967 N N . THR A 1 130 ? -8.135 2.413 -1.896 1.00 91.50 130 THR A N 1
ATOM 968 C CA . THR A 1 130 ? -8.307 1.742 -0.608 1.00 91.50 130 THR A CA 1
ATOM 969 C C . THR A 1 130 ? -7.874 0.284 -0.717 1.00 91.50 130 THR A C 1
ATOM 971 O O . THR A 1 130 ? -8.165 -0.384 -1.717 1.00 91.50 130 THR A O 1
ATOM 974 N N . SER A 1 131 ? -7.154 -0.207 0.289 1.00 93.50 131 SER A N 1
ATOM 975 C CA . SER A 1 131 ? -6.732 -1.604 0.346 1.00 93.50 131 SER A CA 1
ATOM 976 C C . SER A 1 131 ? -7.848 -2.482 0.906 1.00 93.50 131 SER A C 1
ATOM 978 O O . SER A 1 131 ? -8.613 -2.064 1.779 1.00 93.50 131 SER A O 1
ATOM 980 N N . ARG A 1 132 ? -7.925 -3.726 0.425 1.00 95.62 132 ARG A N 1
ATOM 981 C CA . ARG A 1 132 ? -8.811 -4.740 1.008 1.00 95.62 132 ARG A CA 1
ATOM 982 C C . ARG A 1 132 ? -8.502 -4.926 2.491 1.00 95.62 132 ARG A C 1
ATOM 984 O O . ARG A 1 132 ? -9.417 -5.011 3.298 1.00 95.62 132 ARG A O 1
ATOM 991 N N . GLU A 1 133 ? -7.221 -4.960 2.836 1.00 95.31 133 GLU A N 1
ATOM 992 C CA . GLU A 1 133 ? -6.697 -5.207 4.178 1.00 95.31 133 GLU A CA 1
ATOM 993 C C . GLU A 1 133 ? -7.224 -4.179 5.181 1.00 95.31 133 GLU A C 1
ATOM 995 O O . GLU A 1 133 ? -7.636 -4.537 6.282 1.00 95.31 133 GLU A O 1
ATOM 1000 N N . PHE A 1 134 ? -7.282 -2.904 4.785 1.00 94.81 134 PHE A N 1
ATOM 1001 C CA . PHE A 1 134 ? -7.834 -1.858 5.637 1.00 94.81 134 PHE A CA 1
ATOM 1002 C C . PHE A 1 134 ? -9.348 -2.015 5.828 1.00 94.81 134 PHE A C 1
ATOM 1004 O O . PHE A 1 134 ? -9.863 -1.808 6.925 1.00 94.81 134 PHE A O 1
ATOM 1011 N N . VAL A 1 135 ? -10.074 -2.423 4.785 1.00 96.88 135 VAL A N 1
ATOM 1012 C CA . VAL A 1 135 ? -11.522 -2.666 4.869 1.00 96.88 135 VAL A CA 1
ATOM 1013 C C . VAL A 1 135 ? -11.841 -3.906 5.709 1.00 96.88 135 VAL A C 1
ATOM 1015 O O . VAL A 1 135 ? -12.788 -3.871 6.493 1.00 96.88 135 VAL A O 1
ATOM 1018 N N . GLU A 1 136 ? -11.061 -4.983 5.587 1.00 96.31 136 GLU A N 1
ATOM 1019 C CA . GLU A 1 136 ? -11.179 -6.170 6.446 1.00 96.31 136 GLU A CA 1
ATOM 1020 C C . GLU A 1 136 ? -10.913 -5.817 7.907 1.00 96.31 136 GLU A C 1
ATOM 1022 O O . GLU A 1 136 ? -11.713 -6.173 8.768 1.00 96.31 136 GLU A O 1
ATOM 1027 N N . PHE A 1 137 ? -9.867 -5.030 8.170 1.00 94.81 137 PHE A N 1
ATOM 1028 C CA . PHE A 1 137 ? -9.596 -4.492 9.497 1.00 94.81 137 PHE A CA 1
ATOM 1029 C C . PHE A 1 137 ? -10.795 -3.706 10.046 1.00 94.81 137 PHE A C 1
ATOM 1031 O O . PHE A 1 137 ? -11.300 -4.035 11.114 1.00 94.81 137 PHE A O 1
ATOM 1038 N N . LEU A 1 138 ? -11.323 -2.723 9.304 1.00 95.06 138 LEU A N 1
ATOM 1039 C CA . LEU A 1 138 ? -12.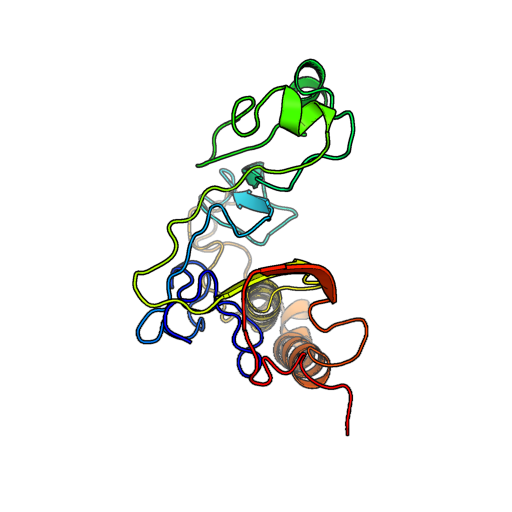483 -1.942 9.753 1.00 95.06 138 LEU A CA 1
ATOM 1040 C C . LEU A 1 138 ? -13.715 -2.819 10.008 1.00 95.06 138 LEU A C 1
ATOM 1042 O O . LEU A 1 138 ? -14.420 -2.612 10.996 1.00 95.06 138 LEU A O 1
ATOM 1046 N N . ARG A 1 139 ? -13.978 -3.796 9.130 1.00 95.88 139 ARG A N 1
ATOM 1047 C CA . ARG A 1 139 ? -15.062 -4.768 9.309 1.00 95.88 139 ARG A CA 1
ATOM 1048 C C . ARG A 1 139 ? -14.898 -5.503 10.634 1.00 95.88 139 ARG A C 1
ATOM 1050 O O . ARG A 1 139 ? -15.853 -5.542 11.403 1.00 95.88 139 ARG A O 1
ATOM 1057 N N . ASP A 1 140 ? -13.720 -6.066 10.882 1.00 93.69 140 ASP A N 1
ATOM 1058 C CA . ASP A 1 140 ? -13.465 -6.943 12.024 1.00 93.69 140 ASP A CA 1
ATOM 1059 C C . ASP A 1 140 ? -13.411 -6.169 13.350 1.00 93.69 140 ASP A C 1
ATOM 1061 O O . ASP A 1 140 ? -13.897 -6.660 14.369 1.00 93.69 140 ASP A O 1
ATOM 1065 N N . GLU A 1 141 ? -12.902 -4.933 13.348 1.00 91.69 141 GLU A N 1
ATOM 1066 C CA . GLU A 1 141 ? -12.948 -4.035 14.511 1.00 91.69 141 GLU A CA 1
ATOM 1067 C C . GLU A 1 141 ? -14.391 -3.673 14.880 1.00 91.69 141 GLU A C 1
ATOM 1069 O O . GLU A 1 141 ? -14.800 -3.760 16.042 1.00 91.69 141 GLU A O 1
ATOM 1074 N N . ILE A 1 142 ? -15.202 -3.296 13.884 1.00 92.44 142 ILE A N 1
ATOM 1075 C CA . ILE A 1 142 ? -16.593 -2.888 14.108 1.00 92.44 142 ILE A CA 1
ATOM 1076 C C . ILE A 1 142 ? -17.461 -4.094 14.466 1.00 92.44 142 ILE A C 1
ATOM 1078 O O . ILE A 1 142 ? -18.313 -3.977 15.343 1.00 92.44 142 ILE A O 1
ATOM 1082 N N . ASP A 1 143 ? -17.230 -5.259 13.858 1.00 92.00 143 ASP A N 1
ATOM 1083 C CA . ASP A 1 143 ? -17.891 -6.508 14.247 1.00 92.00 143 ASP A CA 1
ATOM 1084 C C . ASP A 1 143 ? -17.280 -7.115 15.528 1.00 92.00 143 ASP A C 1
ATOM 1086 O O . ASP A 1 143 ? -17.767 -8.104 16.059 1.00 92.00 143 ASP A O 1
ATOM 1090 N N . GLY A 1 144 ? -16.222 -6.538 16.102 1.00 88.19 144 GLY A N 1
ATOM 1091 C CA .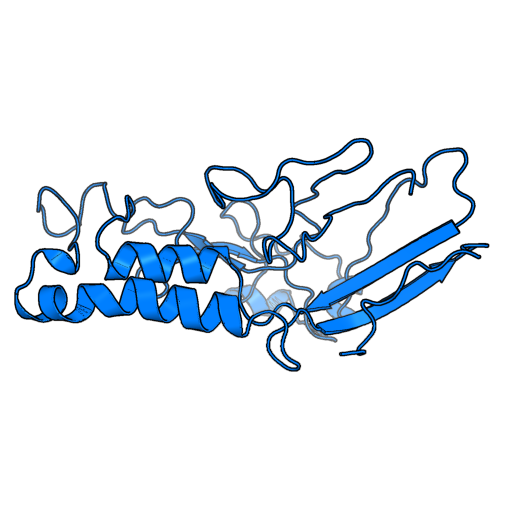 GLY A 1 144 ? -15.564 -7.060 17.308 1.00 88.19 144 GLY A CA 1
ATOM 1092 C C . GLY A 1 144 ? -15.098 -8.512 17.185 1.00 88.19 144 GLY A C 1
ATOM 1093 O O . GLY A 1 144 ? -15.148 -9.258 18.163 1.00 88.19 144 GLY A O 1
ATOM 1094 N N . THR A 1 145 ? -14.704 -8.917 15.981 1.00 88.81 145 THR A N 1
ATOM 1095 C CA . THR A 1 145 ? -14.041 -10.193 15.681 1.00 88.81 145 THR A CA 1
ATOM 1096 C C . THR A 1 145 ? -12.531 -10.022 15.534 1.00 88.81 145 THR A C 1
ATOM 1098 O O . THR A 1 145 ? -11.815 -11.020 15.444 1.00 88.81 145 THR A O 1
ATOM 1101 N N . ALA A 1 146 ? -12.046 -8.777 15.518 1.00 87.62 146 ALA A N 1
ATOM 1102 C CA . ALA A 1 146 ? -10.632 -8.464 15.439 1.00 87.62 146 ALA A CA 1
ATOM 1103 C C . ALA A 1 146 ? -9.834 -9.062 16.606 1.00 87.62 146 ALA A C 1
ATOM 1105 O O . ALA A 1 146 ? -10.301 -9.169 17.740 1.00 87.62 146 ALA A O 1
ATOM 1106 N N . THR A 1 147 ? -8.586 -9.418 16.307 1.00 82.81 147 THR A N 1
ATOM 1107 C CA . THR A 1 147 ? -7.603 -9.926 17.275 1.00 82.81 147 THR A CA 1
ATOM 1108 C C . THR A 1 147 ? -6.474 -8.924 17.527 1.00 82.81 147 THR A C 1
ATOM 1110 O O . THR A 1 147 ? -5.401 -9.312 17.985 1.00 82.81 147 THR A O 1
ATOM 1113 N N . THR A 1 148 ? -6.679 -7.660 17.157 1.00 83.50 148 THR A N 1
ATOM 1114 C CA . THR A 1 148 ? -5.730 -6.562 17.374 1.00 83.50 148 THR A CA 1
ATOM 1115 C C . THR A 1 148 ? -5.824 -6.068 18.821 1.00 83.50 148 THR A C 1
ATOM 1117 O O . THR A 1 148 ? -6.723 -6.462 19.569 1.00 83.50 148 THR A O 1
ATOM 1120 N N . LEU A 1 149 ? -4.868 -5.240 19.247 1.00 82.44 149 LEU A N 1
ATOM 1121 C CA . LEU A 1 149 ? -4.848 -4.649 20.590 1.00 82.44 149 LEU A CA 1
ATOM 1122 C C . LEU A 1 149 ? -4.914 -5.685 21.750 1.00 82.44 149 LEU A C 1
ATOM 1124 O O . LEU A 1 149 ? -5.465 -5.437 22.826 1.00 82.44 149 LEU A O 1
ATOM 1128 N N . SER A 1 150 ? -4.342 -6.875 21.547 1.00 70.50 150 SER A N 1
ATOM 1129 C CA . SER A 1 150 ? -4.439 -8.017 22.470 1.00 70.50 150 SER A CA 1
ATOM 1130 C C . SER A 1 150 ? -3.359 -8.072 23.573 1.00 70.50 150 SER A C 1
ATOM 1132 O O . SER A 1 150 ? -3.279 -9.066 24.294 1.00 70.50 150 SER A O 1
ATOM 1134 N N . LEU A 1 151 ? -2.487 -7.060 23.689 1.00 65.12 151 LEU A N 1
ATOM 1135 C CA . LEU A 1 151 ? -1.298 -7.015 24.568 1.00 65.12 151 LEU A CA 1
ATOM 1136 C C . LEU A 1 151 ? -1.192 -5.649 25.285 1.00 65.12 151 LEU A C 1
ATOM 1138 O O . LEU A 1 151 ? -1.896 -4.722 24.891 1.00 65.12 151 LEU A O 1
ATOM 1142 N N . PRO A 1 152 ? -0.441 -5.554 26.410 1.00 59.28 152 PRO A N 1
ATOM 1143 C CA . PRO A 1 152 ? -0.881 -4.863 27.619 1.00 59.28 152 PRO A CA 1
ATOM 1144 C C . PRO A 1 152 ? -1.329 -3.444 27.321 1.00 59.28 152 PRO A C 1
ATOM 1146 O O . PRO A 1 152 ? -0.526 -2.578 26.973 1.00 59.28 152 PRO A O 1
ATOM 1149 N N . VAL A 1 153 ? -2.626 -3.206 27.503 1.00 60.44 153 VAL A N 1
ATOM 1150 C CA . VAL A 1 153 ? -3.126 -1.850 27.402 1.00 60.44 153 VAL A CA 1
ATOM 1151 C C . VAL A 1 153 ? -2.543 -1.010 28.526 1.00 60.44 153 VAL A C 1
ATOM 1153 O O . VAL A 1 153 ? -2.538 -1.451 29.679 1.00 60.44 153 VAL A O 1
ATOM 1156 N N . PRO A 1 154 ? -2.143 0.238 28.233 1.00 58.56 154 PRO A N 1
ATOM 1157 C CA . PRO A 1 154 ? -1.709 1.189 29.253 1.00 58.56 154 PRO A CA 1
ATOM 1158 C C . PRO A 1 154 ? -2.715 1.378 30.401 1.00 58.56 154 PRO A C 1
ATOM 1160 O O . PRO A 1 154 ? -2.341 1.863 31.465 1.00 58.56 154 PRO A O 1
ATOM 1163 N N . SER A 1 155 ? -3.986 1.006 30.195 1.00 64.94 155 SER A N 1
ATOM 1164 C CA . SER A 1 155 ? -5.054 1.066 31.196 1.00 64.94 155 SER A CA 1
ATOM 1165 C C . SER A 1 155 ? -4.965 -0.006 32.290 1.00 64.94 155 SER A C 1
ATOM 1167 O O . SER A 1 155 ? -5.610 0.160 33.321 1.00 64.94 155 SER A O 1
ATOM 1169 N N . GLY A 1 156 ? -4.198 -1.087 32.100 1.00 63.19 156 GLY A N 1
ATOM 1170 C CA . GLY A 1 156 ? -4.15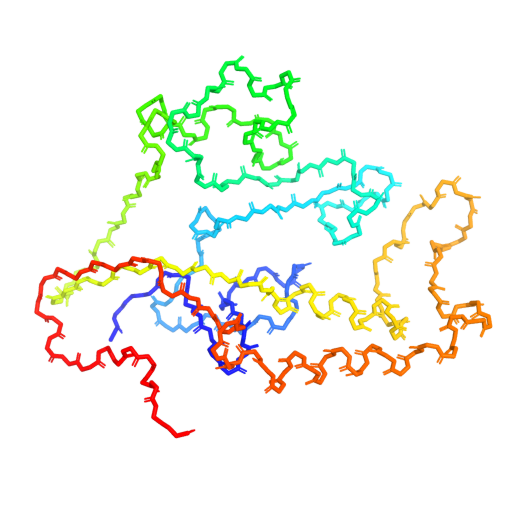0 -2.222 33.034 1.00 63.19 156 GLY A CA 1
ATOM 1171 C C . GLY A 1 156 ? -5.334 -3.193 32.929 1.00 63.19 156 GLY A C 1
ATOM 1172 O O . GLY A 1 156 ? -5.430 -4.121 33.731 1.00 63.19 156 GLY A O 1
ATOM 1173 N N . GLU A 1 157 ? -6.214 -3.002 31.944 1.00 65.44 157 GLU A N 1
ATOM 1174 C CA . GLU A 1 157 ? -7.316 -3.919 31.640 1.00 65.44 157 GLU A CA 1
ATOM 1175 C C . GLU A 1 157 ? -6.813 -5.196 30.933 1.00 65.44 157 GLU A C 1
ATOM 1177 O O . GLU A 1 157 ? -5.781 -5.164 30.256 1.00 65.44 157 GLU A O 1
ATOM 1182 N N . PRO A 1 158 ? -7.518 -6.339 31.061 1.00 61.12 158 PRO A N 1
ATOM 1183 C CA . PRO A 1 158 ? -7.083 -7.611 30.476 1.00 61.12 158 PRO A CA 1
ATOM 1184 C C . PRO A 1 158 ? -7.107 -7.623 28.939 1.00 61.12 158 PRO A C 1
ATOM 1186 O O . PRO A 1 158 ? -6.430 -8.448 28.331 1.00 61.12 158 PRO A O 1
ATOM 1189 N N . THR A 1 159 ? -7.861 -6.717 28.313 1.00 61.12 159 THR A N 1
ATOM 1190 C CA . THR A 1 159 ? -7.913 -6.506 26.860 1.00 61.12 159 THR A CA 1
ATOM 1191 C C . THR A 1 159 ? -7.985 -5.015 26.569 1.00 61.12 159 THR A C 1
ATOM 1193 O O . THR A 1 159 ? -8.602 -4.268 27.335 1.00 61.12 159 THR A O 1
ATOM 1196 N N . ALA A 1 160 ? -7.415 -4.569 25.447 1.00 63.41 160 ALA A N 1
ATOM 1197 C CA . ALA A 1 160 ? -7.766 -3.250 24.951 1.00 63.41 160 ALA A CA 1
ATOM 1198 C C . ALA A 1 160 ? -9.253 -3.164 24.653 1.00 63.41 160 ALA A C 1
ATOM 1200 O O . ALA A 1 160 ? -9.916 -4.175 24.433 1.00 63.41 160 ALA A O 1
ATOM 1201 N N . TYR A 1 161 ? -9.767 -1.942 24.676 1.00 65.62 161 TYR A N 1
ATOM 1202 C CA . TYR A 1 161 ? -11.146 -1.640 24.343 1.00 65.62 161 TYR A CA 1
ATOM 1203 C C . TYR A 1 161 ? -11.573 -2.356 23.047 1.00 65.62 161 TYR A C 1
ATOM 1205 O O . TYR A 1 161 ? -11.126 -2.000 21.961 1.00 65.62 161 TYR A O 1
ATOM 1213 N N . ILE A 1 162 ? -12.446 -3.357 23.173 1.00 68.12 162 ILE A N 1
ATOM 1214 C CA . ILE A 1 162 ? -13.156 -3.960 22.046 1.00 68.12 162 ILE A CA 1
ATOM 1215 C C . ILE A 1 162 ? -14.453 -3.174 21.940 1.00 68.12 162 ILE A C 1
ATOM 1217 O O . ILE A 1 162 ? -15.243 -3.181 22.884 1.00 68.12 162 ILE A O 1
ATOM 1221 N N . ALA A 1 163 ? -14.696 -2.510 20.807 1.00 70.56 163 ALA A N 1
ATOM 1222 C CA . ALA A 1 163 ? -15.879 -1.661 20.626 1.00 70.56 163 ALA A CA 1
ATOM 1223 C C . ALA A 1 163 ? -17.168 -2.354 21.107 1.00 70.56 163 ALA A C 1
ATOM 1225 O O . ALA A 1 163 ? -18.004 -1.780 21.794 1.00 70.56 163 ALA A O 1
ATOM 1226 N N . GLN A 1 164 ? -17.268 -3.652 20.861 1.00 79.94 164 GLN A N 1
ATOM 1227 C CA . GLN A 1 164 ? -18.432 -4.469 21.163 1.00 79.94 164 GLN A CA 1
ATOM 1228 C C . GLN A 1 164 ? -18.670 -4.813 22.646 1.00 79.94 164 GLN A C 1
ATOM 1230 O O . GLN A 1 164 ? -19.662 -5.473 22.947 1.00 79.94 164 GLN A O 1
ATOM 1235 N N . THR A 1 165 ? -17.813 -4.394 23.581 1.00 76.69 165 THR A N 1
ATOM 1236 C CA . THR A 1 165 ? -18.086 -4.546 25.025 1.00 76.69 165 THR A CA 1
ATOM 1237 C C . THR A 1 165 ? -18.882 -3.380 25.612 1.00 76.69 165 THR A C 1
ATOM 1239 O O . THR A 1 165 ? -19.371 -3.478 26.736 1.00 76.69 165 THR A O 1
ATOM 1242 N N . ASP A 1 166 ? -19.034 -2.283 24.866 1.00 82.38 166 ASP A N 1
ATOM 1243 C CA . ASP A 1 166 ? -19.836 -1.128 25.268 1.00 82.38 166 ASP A CA 1
ATOM 1244 C C . ASP A 1 166 ? -21.255 -1.202 24.650 1.00 82.38 166 ASP A C 1
ATOM 1246 O O . ASP A 1 166 ? -21.388 -1.455 23.443 1.00 82.38 166 ASP A O 1
ATOM 1250 N N . PRO A 1 167 ? -22.339 -0.979 25.427 1.00 87.88 167 PRO A N 1
ATOM 1251 C CA . PRO A 1 167 ? -23.709 -1.058 24.915 1.00 87.88 167 PRO A CA 1
ATOM 1252 C C . PRO A 1 167 ? -24.002 -0.130 23.729 1.00 87.88 167 PRO A C 1
ATOM 1254 O O . PRO A 1 167 ? -24.753 -0.514 22.832 1.00 87.88 167 PRO A O 1
ATOM 1257 N N . PHE A 1 168 ? -23.412 1.070 23.696 1.00 87.94 168 PHE A N 1
ATOM 1258 C CA . PHE A 1 168 ? -23.589 2.008 22.589 1.00 87.94 168 PHE A CA 1
ATOM 1259 C C . PHE A 1 168 ? -22.950 1.469 21.310 1.00 87.94 168 PHE A C 1
ATOM 1261 O O . PHE A 1 168 ? -23.563 1.508 20.250 1.00 87.94 168 PHE A O 1
ATOM 1268 N N . PHE A 1 169 ? -21.741 0.926 21.388 1.00 86.44 169 PHE A N 1
ATOM 1269 C CA . PHE A 1 169 ? -21.022 0.433 20.210 1.00 86.44 169 PHE A CA 1
ATOM 1270 C C . PHE A 1 169 ? -21.487 -0.954 19.757 1.00 86.44 169 PHE A C 1
ATOM 1272 O O . PHE A 1 169 ? -21.399 -1.279 18.571 1.00 86.44 169 PHE A O 1
ATOM 1279 N N . THR A 1 170 ? -22.092 -1.735 20.655 1.00 87.31 170 THR A N 1
ATOM 1280 C CA . THR A 1 170 ? -22.745 -3.005 20.304 1.00 87.31 170 THR A CA 1
ATOM 1281 C C . THR A 1 170 ? -23.829 -2.813 19.242 1.00 87.31 170 THR A C 1
ATOM 1283 O O . THR A 1 170 ? -23.979 -3.628 18.331 1.00 87.31 170 THR A O 1
ATOM 1286 N N . GLN A 1 171 ? -24.553 -1.691 19.291 1.00 91.56 171 GLN A N 1
ATOM 1287 C CA . GLN A 1 171 ? -25.586 -1.373 18.302 1.00 91.56 171 GLN A CA 1
ATOM 1288 C C . GLN A 1 171 ? -25.008 -1.088 16.901 1.00 91.56 171 GLN A C 1
ATOM 1290 O O . GLN A 1 171 ? -25.752 -1.060 15.922 1.00 91.56 171 GLN A O 1
ATOM 1295 N N . LEU A 1 172 ? -23.692 -0.858 16.797 1.00 92.06 172 LEU A N 1
ATOM 1296 C CA . LEU A 1 172 ? -23.004 -0.547 15.546 1.00 92.06 172 LEU A CA 1
ATOM 1297 C C . LEU A 1 172 ? -22.405 -1.777 14.862 1.00 92.06 172 LEU A C 1
ATOM 1299 O O . LEU A 1 172 ? -21.941 -1.650 13.737 1.00 92.06 172 LEU A O 1
ATOM 1303 N N . ARG A 1 173 ? -22.456 -2.964 15.476 1.00 91.88 173 ARG A N 1
ATOM 1304 C CA . ARG A 1 173 ? -21.859 -4.203 14.949 1.00 91.88 173 ARG A CA 1
ATOM 1305 C C . ARG A 1 173 ? -22.141 -4.455 13.467 1.00 91.88 173 ARG A C 1
ATOM 1307 O O . ARG A 1 173 ? -21.235 -4.718 12.683 1.00 91.88 173 ARG A O 1
ATOM 1314 N N . ALA A 1 174 ? -23.406 -4.310 13.070 1.00 93.62 174 ALA A N 1
ATOM 1315 C CA . ALA A 1 174 ? -23.849 -4.541 11.696 1.00 93.62 174 ALA A CA 1
ATOM 1316 C C . ALA A 1 174 ? -23.161 -3.620 10.668 1.00 93.62 174 ALA A C 1
ATOM 1318 O O . ALA A 1 174 ? -23.093 -3.964 9.490 1.00 93.62 174 ALA A O 1
ATOM 1319 N N . TRP A 1 175 ? -22.613 -2.474 11.091 1.00 95.19 175 TRP A N 1
ATOM 1320 C CA . TRP A 1 175 ? -21.847 -1.593 10.211 1.00 95.19 175 TRP A CA 1
ATOM 1321 C C . TRP A 1 175 ? -20.549 -2.221 9.710 1.00 95.19 175 TRP A C 1
ATOM 1323 O O . TRP A 1 175 ? -20.125 -1.858 8.617 1.00 95.19 175 TRP A O 1
ATOM 1333 N N . GLY A 1 176 ? -19.958 -3.179 10.433 1.00 95.38 176 GLY A N 1
ATOM 1334 C CA . GLY A 1 176 ? -18.776 -3.900 9.960 1.00 95.38 176 GLY A CA 1
ATOM 1335 C C . GLY A 1 176 ? -19.087 -4.646 8.663 1.00 95.38 176 GLY A C 1
ATOM 1336 O O . GLY A 1 176 ? -18.456 -4.412 7.631 1.00 95.38 176 GLY A O 1
ATOM 1337 N N . THR A 1 177 ? -20.147 -5.463 8.673 1.00 95.94 177 THR A N 1
ATOM 1338 C CA . THR A 1 177 ? -20.652 -6.142 7.468 1.00 95.94 177 THR A CA 1
ATOM 1339 C C . THR A 1 177 ? -21.058 -5.151 6.375 1.00 95.94 177 THR A C 1
ATOM 1341 O O . THR A 1 177 ? -20.746 -5.375 5.207 1.00 95.94 177 THR A O 1
ATOM 1344 N N . THR A 1 178 ? -21.714 -4.044 6.734 1.00 97.06 178 THR A N 1
ATOM 1345 C CA . THR A 1 178 ? -22.121 -3.013 5.765 1.00 97.06 178 THR A CA 1
ATOM 1346 C C . THR A 1 178 ? -20.923 -2.376 5.059 1.00 97.06 178 THR A C 1
ATOM 1348 O O . THR A 1 178 ? -20.952 -2.229 3.841 1.00 97.06 178 THR A O 1
ATOM 1351 N N . ILE A 1 179 ? -19.853 -2.021 5.780 1.00 96.00 179 ILE A N 1
ATOM 1352 C CA . ILE A 1 179 ? -18.628 -1.446 5.195 1.00 96.00 179 ILE A CA 1
ATOM 1353 C C . ILE A 1 179 ? -17.983 -2.427 4.218 1.00 96.00 179 ILE A C 1
ATOM 1355 O O . ILE A 1 179 ? -17.618 -2.035 3.109 1.00 96.00 179 ILE A O 1
ATOM 1359 N N . TRP A 1 180 ? -17.908 -3.704 4.594 1.00 97.12 180 TRP A N 1
ATOM 1360 C CA . TRP A 1 180 ? -17.414 -4.750 3.704 1.00 97.12 180 TRP A CA 1
ATOM 1361 C C . TRP A 1 180 ? -18.241 -4.851 2.419 1.00 97.12 180 TRP A C 1
ATOM 1363 O O . TRP A 1 180 ? -17.678 -4.835 1.330 1.00 97.12 180 TRP A O 1
ATOM 1373 N N . GLN A 1 181 ? -19.571 -4.905 2.528 1.00 97.88 181 GLN A N 1
ATOM 1374 C CA . GLN A 1 181 ? -20.461 -4.982 1.365 1.00 97.88 181 GLN A CA 1
ATOM 1375 C C . GLN A 1 181 ? -20.338 -3.747 0.468 1.00 97.88 181 GLN A C 1
ATOM 1377 O O . GLN A 1 181 ? -20.301 -3.876 -0.753 1.00 97.88 181 GLN A O 1
ATOM 1382 N N . LEU A 1 182 ? -20.244 -2.550 1.055 1.00 96.31 182 LEU A N 1
ATOM 1383 C CA . LEU A 1 182 ? -20.032 -1.318 0.298 1.00 96.31 182 LEU A CA 1
ATOM 1384 C C . LEU A 1 182 ? -18.735 -1.382 -0.502 1.00 96.31 182 LEU A C 1
ATOM 1386 O O . LEU A 1 182 ? -18.742 -1.056 -1.685 1.00 96.31 182 LEU A O 1
ATOM 1390 N N . TRP A 1 183 ? -17.641 -1.823 0.109 1.00 96.25 183 TRP A N 1
ATOM 1391 C CA . TRP A 1 183 ? -16.391 -1.995 -0.616 1.00 96.25 183 TRP A CA 1
ATOM 1392 C C . TRP A 1 183 ? -16.499 -3.085 -1.685 1.00 96.25 183 TRP A C 1
ATOM 1394 O O . TRP A 1 183 ? -16.191 -2.812 -2.839 1.00 96.25 183 TRP A O 1
ATOM 1404 N N . ASP A 1 184 ? -16.990 -4.282 -1.361 1.00 96.25 184 ASP A N 1
ATOM 1405 C CA . ASP A 1 184 ? -17.011 -5.408 -2.304 1.00 96.25 184 ASP A CA 1
ATOM 1406 C C . ASP A 1 184 ? -17.868 -5.115 -3.547 1.00 96.25 184 ASP A C 1
ATOM 1408 O O . ASP A 1 184 ? -17.474 -5.428 -4.669 1.00 96.25 184 ASP A O 1
ATOM 1412 N N . HIS A 1 185 ? -18.991 -4.411 -3.375 1.00 96.00 185 HIS A N 1
ATOM 1413 C CA . HIS A 1 185 ? -19.843 -3.994 -4.489 1.00 96.00 185 HIS A CA 1
ATOM 1414 C C . HIS A 1 185 ? -19.286 -2.821 -5.308 1.00 96.00 185 HIS A C 1
ATOM 1416 O O . HIS A 1 185 ? -19.710 -2.640 -6.448 1.00 96.00 185 HIS A O 1
ATOM 1422 N N . ASN A 1 186 ? -18.365 -2.018 -4.761 1.00 94.94 186 ASN A N 1
ATOM 1423 C CA . ASN A 1 186 ? -17.872 -0.803 -5.422 1.00 94.94 186 ASN A CA 1
ATOM 1424 C C . ASN A 1 186 ? -16.387 -0.851 -5.800 1.00 94.94 186 ASN A C 1
ATOM 1426 O O . ASN A 1 186 ? -15.948 -0.028 -6.590 1.00 94.94 186 ASN A O 1
ATOM 1430 N N . ARG A 1 187 ? -15.591 -1.804 -5.315 1.00 93.50 187 ARG A N 1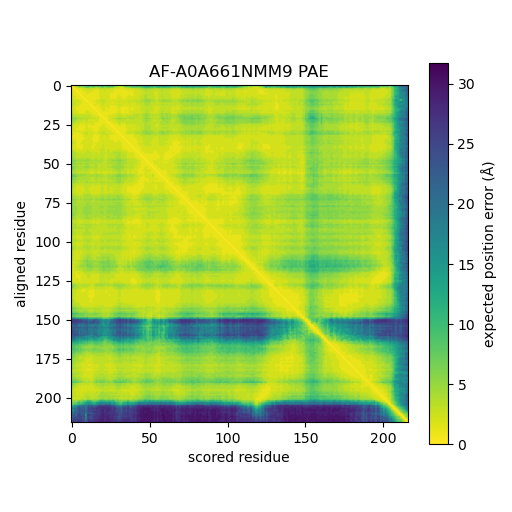
ATOM 1431 C CA . ARG A 1 187 ? -14.130 -1.842 -5.526 1.00 93.50 187 ARG A CA 1
ATOM 1432 C C . ARG A 1 187 ? -13.685 -1.899 -6.989 1.00 93.50 187 ARG A C 1
ATOM 1434 O O . ARG A 1 187 ? -12.526 -1.627 -7.262 1.00 93.50 187 ARG A O 1
ATOM 1441 N N . ASN A 1 188 ? -14.591 -2.218 -7.914 1.00 91.62 188 ASN A N 1
ATOM 1442 C CA . ASN A 1 188 ? -14.322 -2.270 -9.352 1.00 91.62 188 ASN A CA 1
ATOM 1443 C C . ASN A 1 188 ? -14.936 -1.097 -10.140 1.00 91.62 188 ASN A C 1
ATOM 1445 O O . ASN A 1 188 ? -14.746 -1.027 -11.352 1.00 91.62 188 ASN A O 1
ATOM 1449 N N . VAL A 1 189 ? -15.668 -0.172 -9.501 1.00 92.19 189 VAL A N 1
ATOM 1450 C CA . VAL A 1 189 ? -16.221 0.994 -10.212 1.00 92.19 189 VAL A CA 1
ATOM 1451 C C . VAL A 1 189 ? -15.143 2.051 -10.456 1.00 92.19 189 VAL A C 1
ATOM 1453 O O . VAL A 1 189 ? -14.169 2.161 -9.705 1.00 92.19 189 VAL A O 1
ATOM 1456 N N . ALA A 1 190 ? -15.324 2.865 -11.499 1.00 89.31 190 ALA A N 1
ATOM 1457 C CA . ALA A 1 190 ? -14.415 3.964 -11.809 1.00 89.31 190 ALA A CA 1
ATOM 1458 C C . ALA A 1 190 ? -14.267 4.918 -10.609 1.00 89.31 190 ALA A C 1
ATOM 1460 O O . ALA A 1 190 ? -15.255 5.390 -10.047 1.00 89.31 190 ALA A O 1
ATOM 1461 N N . GLY A 1 191 ? -13.021 5.199 -10.222 1.00 85.56 191 GLY A N 1
ATOM 1462 C CA . GLY A 1 191 ? -12.691 6.016 -9.050 1.00 85.56 191 GLY A CA 1
ATOM 1463 C C . GLY A 1 191 ? -12.505 5.230 -7.749 1.00 85.56 191 GLY A C 1
ATOM 1464 O O . GLY A 1 191 ? -11.960 5.791 -6.806 1.00 85.56 191 GLY A O 1
ATOM 1465 N N . ALA A 1 192 ? -12.894 3.952 -7.699 1.00 89.38 192 ALA A N 1
ATOM 1466 C CA . ALA A 1 192 ? -12.564 3.035 -6.605 1.00 89.38 192 ALA A CA 1
ATOM 1467 C C . ALA A 1 192 ? -11.543 1.974 -7.045 1.00 89.38 192 ALA A C 1
ATOM 1469 O O . ALA A 1 192 ? -10.603 1.690 -6.300 1.00 89.38 192 ALA A O 1
ATOM 1470 N N . ALA A 1 193 ? -11.696 1.448 -8.265 1.00 91.12 193 ALA A N 1
ATOM 1471 C CA . ALA A 1 193 ? -10.762 0.501 -8.867 1.00 91.12 193 ALA A CA 1
ATOM 1472 C C . ALA A 1 193 ? -9.321 1.044 -8.903 1.00 91.12 193 ALA A C 1
ATOM 1474 O O . ALA A 1 193 ? -9.139 2.264 -9.017 1.00 91.12 193 ALA A O 1
ATOM 1475 N N . PRO A 1 194 ? -8.297 0.166 -8.848 1.00 92.69 194 PRO A N 1
ATOM 1476 C CA . PRO A 1 194 ? -6.915 0.570 -9.067 1.00 92.69 194 PRO A CA 1
ATOM 1477 C C . PRO A 1 194 ? -6.767 1.382 -10.357 1.00 92.69 194 PRO A C 1
ATOM 1479 O O . PRO A 1 194 ? -7.215 0.977 -11.429 1.00 92.69 194 PRO A O 1
ATOM 1482 N N . VAL A 1 195 ? -6.136 2.545 -10.245 1.00 93.94 195 VAL A N 1
ATOM 1483 C CA . VAL A 1 195 ? -5.978 3.499 -11.342 1.00 93.94 195 VAL A CA 1
ATOM 1484 C C . VAL A 1 195 ? -4.603 3.310 -11.962 1.00 93.94 195 VAL A C 1
ATOM 1486 O O . VAL A 1 195 ? -3.595 3.495 -11.281 1.00 93.94 195 VAL A O 1
ATOM 1489 N N . LEU A 1 196 ? -4.547 2.971 -13.251 1.00 94.38 196 LEU A N 1
ATOM 1490 C CA . LEU A 1 196 ? -3.287 2.926 -13.994 1.00 94.38 196 LEU A CA 1
ATOM 1491 C C . LEU A 1 196 ? -2.691 4.338 -14.073 1.00 94.38 196 LEU A C 1
ATOM 1493 O O . LEU A 1 196 ? -3.298 5.241 -14.648 1.00 94.38 196 LEU A O 1
ATOM 1497 N N . MET A 1 197 ? -1.509 4.528 -13.492 1.00 94.00 197 MET A N 1
ATOM 1498 C CA . MET A 1 197 ? -0.794 5.806 -13.497 1.00 94.00 197 MET A CA 1
ATOM 1499 C C . MET A 1 197 ? 0.109 5.941 -14.719 1.00 94.00 197 MET A C 1
ATOM 1501 O O . MET A 1 197 ? 0.126 6.982 -15.372 1.00 94.00 197 MET A O 1
ATOM 1505 N N . THR A 1 198 ? 0.886 4.899 -15.008 1.00 93.88 198 THR A N 1
ATOM 1506 C CA . THR A 1 198 ? 1.801 4.849 -16.149 1.00 93.88 198 THR A CA 1
ATOM 1507 C C . THR A 1 198 ? 2.055 3.405 -16.556 1.00 93.88 198 THR A C 1
ATOM 1509 O O . THR A 1 198 ? 1.943 2.497 -15.730 1.00 93.88 198 THR A O 1
ATOM 1512 N N . GLN A 1 199 ? 2.397 3.206 -17.824 1.00 95.31 199 GLN A N 1
ATOM 1513 C CA . GLN A 1 199 ? 2.713 1.905 -18.391 1.00 95.31 199 GLN A CA 1
ATOM 1514 C C . GLN A 1 199 ? 3.831 2.043 -19.421 1.00 95.31 199 GLN A C 1
ATOM 1516 O O . GLN A 1 199 ? 3.880 3.015 -20.179 1.00 95.31 199 GLN A O 1
ATOM 1521 N N . VAL A 1 200 ? 4.700 1.038 -19.476 1.00 92.88 200 VAL A N 1
ATOM 1522 C CA . VAL A 1 200 ? 5.671 0.851 -20.551 1.00 92.88 200 VAL A CA 1
ATOM 1523 C C . VAL A 1 200 ? 5.632 -0.587 -21.051 1.00 92.88 200 VAL A C 1
ATOM 1525 O O . VAL A 1 200 ? 5.487 -1.532 -20.278 1.00 92.88 200 VAL A O 1
ATOM 1528 N N . VAL A 1 201 ? 5.774 -0.730 -22.365 1.00 93.25 201 VAL A N 1
ATOM 1529 C CA . VAL A 1 201 ? 5.800 -2.001 -23.085 1.00 93.25 201 VAL A CA 1
ATOM 1530 C C . VAL A 1 201 ? 7.056 -2.042 -23.948 1.00 93.25 201 VAL A C 1
ATOM 1532 O O . VAL A 1 201 ? 7.328 -1.103 -24.699 1.00 93.25 201 VAL A O 1
ATOM 1535 N N . VAL A 1 202 ? 7.821 -3.128 -23.845 1.00 90.69 202 VAL A N 1
ATOM 1536 C CA . VAL A 1 202 ? 9.027 -3.378 -24.647 1.00 90.69 202 VAL A CA 1
ATOM 1537 C C . VAL A 1 202 ? 8.958 -4.780 -25.243 1.00 90.69 202 VAL A C 1
ATOM 1539 O O . VAL A 1 202 ? 8.726 -5.738 -24.516 1.00 90.69 202 VAL A O 1
ATOM 1542 N N . GLY A 1 203 ? 9.221 -4.916 -26.545 1.00 87.38 203 GLY A N 1
ATOM 1543 C CA . GLY A 1 203 ? 9.175 -6.202 -27.253 1.00 87.38 203 GLY A CA 1
ATOM 1544 C C . GLY A 1 203 ? 7.824 -6.486 -27.909 1.00 87.38 203 GLY A C 1
ATOM 1545 O O . GLY A 1 203 ? 6.962 -5.609 -27.985 1.00 87.38 203 GLY A O 1
ATOM 1546 N N . ASP A 1 204 ? 7.665 -7.701 -28.429 1.00 82.19 204 ASP A N 1
ATOM 1547 C CA . ASP A 1 204 ? 6.454 -8.121 -29.131 1.00 82.19 204 ASP A CA 1
ATOM 1548 C C . ASP A 1 204 ? 5.539 -8.892 -28.179 1.00 82.19 204 ASP A C 1
ATOM 1550 O O . ASP A 1 204 ? 5.550 -10.118 -28.106 1.00 82.19 204 ASP A O 1
ATOM 1554 N N . ILE A 1 205 ? 4.734 -8.144 -27.429 1.00 72.31 205 ILE A N 1
ATOM 1555 C CA . ILE A 1 205 ? 3.602 -8.685 -26.672 1.00 72.31 205 ILE A CA 1
ATOM 1556 C C . ILE A 1 205 ? 2.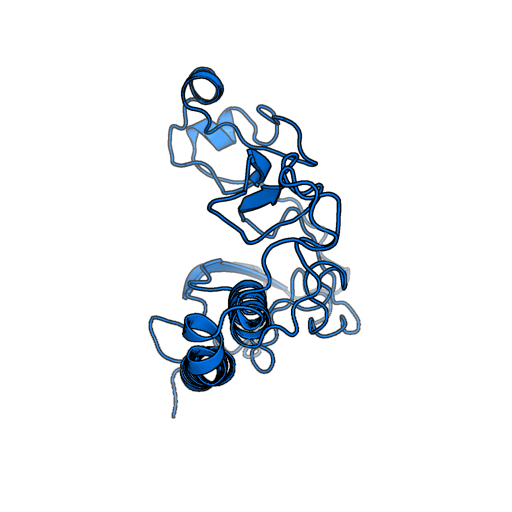328 -8.660 -27.533 1.00 72.31 205 ILE A C 1
ATOM 1558 O O . ILE A 1 205 ? 1.277 -8.204 -27.092 1.00 72.31 205 ILE A O 1
ATOM 1562 N N . SER A 1 206 ? 2.402 -9.131 -28.788 1.00 54.22 206 SER A N 1
ATOM 1563 C CA . SER A 1 206 ? 1.228 -9.340 -29.653 1.00 54.22 206 SER A CA 1
ATOM 1564 C C . SER A 1 206 ? 0.359 -10.509 -29.167 1.00 54.22 206 SER A C 1
ATOM 1566 O O . SER A 1 206 ? 0.286 -11.601 -29.721 1.00 54.22 206 SER A O 1
ATOM 1568 N N . GLY A 1 207 ? -0.368 -10.223 -28.101 1.00 54.31 207 GLY A N 1
ATOM 1569 C CA . GLY A 1 207 ? -1.509 -10.938 -27.556 1.00 54.31 207 GLY A CA 1
ATOM 1570 C C . GLY A 1 207 ? -2.143 -9.987 -26.545 1.00 54.31 207 GLY A C 1
ATOM 1571 O O . GLY A 1 207 ? -1.414 -9.195 -25.953 1.00 54.31 207 GLY A O 1
ATOM 1572 N N . PRO A 1 208 ? -3.471 -9.967 -26.351 1.00 42.75 208 PRO A N 1
ATOM 1573 C CA . PRO A 1 208 ? -4.041 -9.043 -25.389 1.00 42.75 208 PRO A CA 1
ATOM 1574 C C . PRO A 1 208 ? -3.531 -9.416 -23.990 1.00 42.75 208 PRO A C 1
ATOM 1576 O O . PRO A 1 208 ? -4.079 -10.304 -23.342 1.00 42.75 208 PRO A O 1
ATOM 1579 N N . CYS A 1 209 ? -2.543 -8.684 -23.477 1.00 49.31 209 CYS A N 1
ATOM 1580 C CA . CYS A 1 209 ? -2.697 -8.152 -22.135 1.00 49.31 209 CYS A CA 1
ATOM 1581 C C . CYS A 1 209 ? -3.879 -7.197 -22.261 1.00 49.31 209 CYS A C 1
ATOM 1583 O O . CYS A 1 209 ? -3.730 -6.043 -22.657 1.00 49.31 209 CYS A O 1
ATOM 1585 N N . ALA A 1 210 ? -5.094 -7.721 -22.103 1.00 39.62 210 ALA A N 1
ATOM 1586 C CA . ALA A 1 210 ? -6.237 -6.847 -21.988 1.00 39.62 210 ALA A CA 1
ATOM 1587 C C . ALA A 1 210 ? -5.933 -5.951 -20.783 1.00 39.62 210 ALA A C 1
ATOM 1589 O O . ALA A 1 210 ? -5.903 -6.435 -19.651 1.00 39.62 210 ALA A O 1
ATOM 1590 N N . ALA A 1 211 ? -5.738 -4.648 -21.015 1.00 43.00 211 ALA A N 1
ATOM 1591 C CA . ALA A 1 211 ? -6.203 -3.681 -20.033 1.00 43.00 211 ALA A CA 1
ATOM 1592 C C . ALA A 1 211 ? -7.606 -4.161 -19.632 1.00 43.00 211 ALA A C 1
ATOM 1594 O O . ALA A 1 211 ? -8.352 -4.544 -20.541 1.00 43.00 211 ALA A O 1
ATOM 1595 N N . PRO A 1 212 ? -7.960 -4.263 -18.339 1.00 44.91 212 PRO A N 1
ATOM 1596 C CA . PRO A 1 212 ? -9.294 -4.709 -17.971 1.00 44.91 212 PRO A CA 1
ATOM 1597 C C . PRO A 1 212 ? -10.275 -3.752 -18.645 1.00 44.91 212 PRO A C 1
ATOM 1599 O O . PRO A 1 212 ? -10.382 -2.584 -18.271 1.00 44.91 212 PRO A O 1
ATOM 1602 N N . ASN A 1 213 ? -10.870 -4.230 -19.739 1.00 42.75 213 ASN A N 1
ATOM 1603 C CA . ASN A 1 213 ? -11.668 -3.413 -20.620 1.00 42.75 213 ASN A CA 1
ATOM 1604 C C . ASN A 1 213 ? -12.837 -2.908 -19.792 1.00 42.75 213 ASN A C 1
ATOM 1606 O O . ASN A 1 213 ? -13.566 -3.673 -19.161 1.00 42.75 213 ASN A O 1
ATOM 1610 N N . SER A 1 214 ? -12.989 -1.594 -19.821 1.00 43.78 214 SER A N 1
ATOM 1611 C CA . SER A 1 214 ? -14.249 -0.916 -19.619 1.00 43.78 214 SER A CA 1
ATOM 1612 C C . SER A 1 214 ? -15.243 -1.412 -20.671 1.00 43.78 214 SER A C 1
ATOM 1614 O O . SER A 1 214 ? -15.362 -0.778 -21.708 1.00 43.78 214 SER A O 1
ATOM 1616 N N . ASP A 1 215 ? -15.909 -2.542 -20.444 1.00 37.31 215 ASP A N 1
ATOM 1617 C CA . ASP A 1 215 ? -17.038 -2.993 -21.263 1.00 37.31 215 ASP A CA 1
ATOM 1618 C C . ASP A 1 215 ? -17.977 -3.880 -20.428 1.00 37.31 215 ASP A C 1
ATOM 1620 O O . ASP A 1 215 ? -17.704 -5.063 -20.214 1.00 37.31 215 ASP A O 1
ATOM 1624 N N . GLY A 1 216 ? -19.103 -3.295 -19.995 1.00 38.50 216 GLY A N 1
ATOM 1625 C CA . GLY A 1 216 ? -20.260 -3.994 -19.416 1.00 38.50 216 GLY A CA 1
ATOM 1626 C C . GLY A 1 216 ? -20.680 -3.511 -18.041 1.00 38.50 216 GLY A C 1
ATOM 1627 O O . GLY A 1 216 ? -20.332 -4.208 -17.067 1.00 38.50 216 GLY A O 1
#

Solvent-accessible surface area (backbone atoms only — not comparable to full-atom values): 13007 Å² total; per-residue (Å²): 136,80,65,42,74,53,48,68,36,80,92,77,52,43,51,28,47,48,58,56,93,75,29,76,81,38,48,76,60,57,90,51,44,45,61,54,70,88,81,54,69,43,75,40,29,13,13,84,70,44,70,35,76,64,49,84,54,70,90,58,44,71,47,50,22,27,29,62,52,70,44,57,69,58,44,58,69,93,55,17,68,89,67,74,63,50,33,22,49,91,55,37,85,29,78,75,76,53,54,74,64,30,27,47,62,32,46,78,92,83,87,79,85,80,63,90,89,63,59,47,50,78,50,73,46,66,47,70,75,68,60,47,55,59,45,51,49,50,19,26,44,39,50,49,70,53,82,70,54,72,42,77,30,90,84,73,48,95,54,41,92,51,52,53,80,40,78,77,43,43,77,43,27,66,51,9,61,48,53,42,51,54,44,71,78,37,47,78,39,92,88,40,27,70,39,80,73,51,76,50,78,47,72,66,64,92,57,84,78,66,67,86,70,94,77,134

Secondary structure (DSSP, 8-state):
---EES-EETTTTEETT--TTT-TTPPPP-TTEE--GGGS--EEEEETTTTEEEE--TTT--EEEEE-PPPPTT--HHHHGGGT---EETTEE-TTSS-HHHHHHT------PPPTT-SEEEEEEEE-SS-HHHHHHHHHHHTT----S-S--TT--SS---GGGSHHHHTTTHHHHHHHHHHHHHTTSTTTSPEEEEEEEEE---S---------

pLDDT: mean 89.04, std 13.33, range [37.31, 98.12]

Nearest PDB structures (foldseek):
  4dci-assembly1_B  TM=2.155E-01  e=1.420E+00  Parasynechococcus marenigrum WH 8102

Mean predicted aligned error: 6.41 Å

Foldseek 3Di:
DQAEEQDADPLLLHTAPDPCVQPVPHHHDDHRYDYDVLLDADWFFAAPQLRGCGDPPVVRTPFTQFHNHQAPAQADLVCCVVVVNATHHRRHRDSVSDDPCSRNGRHDDDDDDDDPPDQKDKDWDWDAPDGPSSLLVQLCLLLLVDPGSCDQHPVRDNGPDRLCVDPVSVVRNVVSVVSNVVCSVPCCPPPRDIHTPDMDMGGDPPDDPPPVDPDD

Radius of gyration: 20.15 Å; Cα contacts (8 Å, |Δi|>4): 327; chains: 1; bounding box: 46×39×63 Å

Sequence (216 aa):
MIHEVNPYDLGAGTLKGLPLSKSPNSPPLGAGEVHEDPLVYEVGQASSLTGEAHTFHIALATERYKDNRIPPLGFRINEAAARLIEPVWGGSPAPGYFTGAEYAGGYDEVQLSVPSGADGVEASLYYQTTSREFVEFLRDEIDGTATTLSLPVPSGEPTAYIAQTDPFFTQLRAWGTTIWQLWDHNRNVAGAAPVLMTQVVVGDISGPCAAPNSDG